Protein AF-A0A969THB4-F1 (afdb_monomer_lite)

Sequence (312 aa):
MTLPPRLQAYVSYFERLTSQPANRWDGFLLDKATDNPHHLLNQLAFPCYALAAMSLHTDVDQAERERCRQAMAALIDRMLQRRVWAYWSMEREKQHAARTDPVEKGNAAYSGHLAMMIGMFEVATGDRRYDDTFTFTWAPYERFTYDHHQLTEQLWQQMRMSPYHGVESQRGTIHLLAMNQVLWAIALHDELHGSEYASVNDGWLRFVKQRLVLRGPRMINRGIFSPIFRTRLRMPMPLGCNLADAWTLALLTPIVPRMDQPLSCHVSLGYQTAPSSPALLPQGEKGVSQTAKQPAEQHTNRLPTRRIRPLC

Structure (mmCIF, N/CA/C/O backbone):
data_AF-A0A969THB4-F1
#
_entry.id   AF-A0A969THB4-F1
#
loop_
_atom_site.group_PDB
_atom_site.id
_atom_site.type_symbol
_atom_site.label_atom_id
_atom_site.label_alt_id
_atom_site.label_comp_id
_atom_site.label_asym_id
_atom_site.label_entity_id
_atom_site.label_seq_id
_atom_site.pdbx_PDB_ins_code
_atom_site.Cartn_x
_atom_site.Cartn_y
_atom_site.Cartn_z
_atom_site.occupancy
_atom_site.B_iso_or_equiv
_atom_site.auth_seq_id
_atom_site.auth_comp_id
_atom_site.auth_asym_id
_atom_site.auth_atom_id
_atom_site.pdbx_PDB_model_num
ATOM 1 N N . MET A 1 1 ? -12.758 2.755 28.648 1.00 71.19 1 MET A N 1
ATOM 2 C CA . MET A 1 1 ? -12.002 3.977 28.296 1.00 71.19 1 MET A CA 1
ATOM 3 C C . MET A 1 1 ? -12.273 4.245 26.826 1.00 71.19 1 MET A C 1
ATOM 5 O O . MET A 1 1 ? -12.633 3.289 26.153 1.00 71.19 1 MET A O 1
ATOM 9 N N . THR A 1 2 ? -12.219 5.503 26.390 1.00 87.50 2 THR A N 1
ATOM 10 C CA . THR A 1 2 ? -12.457 5.926 24.995 1.00 87.50 2 THR A CA 1
ATOM 11 C C . THR A 1 2 ? -11.207 6.616 24.462 1.00 87.50 2 THR A C 1
ATOM 13 O O . THR A 1 2 ? -10.442 7.174 25.257 1.00 87.50 2 THR A O 1
ATOM 16 N N . LEU A 1 3 ? -11.024 6.665 23.142 1.00 89.69 3 LEU A N 1
ATOM 17 C CA . LEU A 1 3 ? -9.885 7.348 22.529 1.00 89.69 3 LEU A CA 1
ATOM 18 C C . LEU A 1 3 ? -9.766 8.807 23.008 1.00 89.69 3 LEU A C 1
ATOM 20 O O . LEU A 1 3 ? -10.777 9.470 23.248 1.00 89.69 3 LEU A O 1
ATOM 24 N N . PRO A 1 4 ? -8.549 9.373 23.071 1.00 92.00 4 PRO A N 1
ATOM 25 C CA . PRO A 1 4 ? -8.364 10.805 23.262 1.00 92.00 4 PRO A CA 1
ATOM 26 C C . PRO A 1 4 ? -9.179 11.630 22.245 1.00 92.00 4 PRO A C 1
ATOM 28 O O . PRO A 1 4 ? -9.210 11.266 21.063 1.00 92.00 4 PRO A O 1
ATOM 31 N N . PRO A 1 5 ? -9.754 12.793 22.626 1.00 92.19 5 PRO A N 1
ATOM 32 C CA . PRO A 1 5 ? -10.623 13.587 21.745 1.00 92.19 5 PRO A CA 1
ATOM 33 C C . PRO A 1 5 ? -10.002 13.926 20.385 1.00 92.19 5 PRO A C 1
ATOM 35 O O . PRO A 1 5 ? -10.678 13.970 19.357 1.00 92.19 5 PRO A O 1
ATOM 38 N N . ARG A 1 6 ? -8.679 14.122 20.358 1.00 91.50 6 ARG A N 1
ATOM 39 C CA . ARG A 1 6 ? -7.934 14.370 19.122 1.00 91.50 6 ARG A CA 1
ATOM 40 C C . ARG A 1 6 ? -7.988 13.180 18.158 1.00 91.50 6 ARG A C 1
ATOM 42 O O . ARG A 1 6 ? -8.129 13.396 16.960 1.00 91.50 6 ARG A O 1
ATOM 49 N N . LEU A 1 7 ? -7.875 11.948 18.653 1.00 92.88 7 LEU A N 1
ATOM 50 C CA . LEU A 1 7 ? -7.945 10.745 17.818 1.00 92.88 7 LEU A CA 1
ATOM 51 C C . LEU A 1 7 ? -9.379 10.492 17.343 1.00 92.88 7 LEU A C 1
ATOM 53 O O . LEU A 1 7 ? -9.581 10.230 16.160 1.00 92.88 7 LEU A O 1
ATOM 57 N N . GLN A 1 8 ? -10.377 10.715 18.202 1.00 91.94 8 GLN A N 1
ATOM 58 C CA . GLN A 1 8 ? -11.790 10.656 17.804 1.00 91.94 8 GLN A CA 1
ATOM 59 C C . GLN A 1 8 ? -12.119 11.619 16.650 1.00 91.94 8 GLN A C 1
ATOM 61 O O . GLN A 1 8 ? -12.887 11.279 15.745 1.00 91.94 8 GLN A O 1
ATOM 66 N N . ALA A 1 9 ? -11.522 12.817 16.643 1.00 94.44 9 ALA A N 1
ATOM 67 C CA . ALA A 1 9 ? -11.695 13.782 15.559 1.00 94.44 9 ALA A CA 1
ATOM 68 C C . ALA A 1 9 ? -11.132 13.272 14.219 1.00 94.44 9 ALA A C 1
ATOM 70 O O . ALA A 1 9 ? -11.759 13.489 13.180 1.00 94.44 9 ALA A O 1
ATOM 71 N N . TYR A 1 10 ? -9.996 12.562 14.235 1.00 94.19 10 TYR A N 1
ATOM 72 C CA . TYR A 1 10 ? -9.437 11.932 13.035 1.00 94.19 10 TYR A CA 1
ATOM 73 C C . TYR A 1 10 ? -10.300 10.771 12.536 1.00 94.19 10 TYR A C 1
ATOM 75 O O . TYR A 1 10 ? -10.605 10.740 11.346 1.00 94.19 10 TYR A O 1
ATOM 83 N N . VAL A 1 11 ? -10.766 9.883 13.426 1.00 94.88 11 VAL A N 1
ATOM 84 C CA . VAL A 1 11 ? -11.712 8.808 13.062 1.00 94.88 11 VAL A CA 1
ATOM 85 C C . VAL A 1 11 ? -12.939 9.409 12.378 1.00 94.88 11 VAL A C 1
ATOM 87 O O . VAL A 1 11 ? -13.265 9.054 11.250 1.00 94.88 11 VAL A O 1
ATOM 90 N N . SER A 1 12 ? -13.540 10.426 12.999 1.00 95.12 12 SER A N 1
ATOM 91 C CA . SER A 1 12 ? -14.716 11.114 12.454 1.00 95.12 12 SER A CA 1
ATOM 92 C C . SER A 1 12 ? -14.440 11.793 11.106 1.00 95.12 12 SER A C 1
ATOM 94 O O . SER A 1 12 ? -15.329 11.895 10.263 1.00 95.12 12 SER A O 1
ATOM 96 N N . TYR A 1 13 ? -13.224 12.298 10.884 1.00 95.12 13 TYR A N 1
ATOM 97 C CA . TYR A 1 13 ? -12.828 12.866 9.597 1.00 95.12 13 TYR A CA 1
ATOM 98 C C . TYR A 1 13 ? -12.732 11.788 8.508 1.00 95.12 13 TYR A C 1
ATOM 100 O O . TYR A 1 13 ? -13.305 11.965 7.432 1.00 95.12 13 TYR A O 1
ATOM 108 N N . PHE A 1 14 ? -12.079 10.659 8.790 1.00 95.44 14 PHE A N 1
ATOM 109 C CA . PHE A 1 14 ? -11.939 9.561 7.829 1.00 95.44 14 PHE A CA 1
ATOM 110 C C . PHE A 1 14 ? -13.268 8.861 7.528 1.00 95.44 14 PHE A C 1
ATOM 112 O O . PHE A 1 14 ? -13.530 8.500 6.381 1.00 95.44 14 PHE A O 1
ATOM 119 N N . GLU A 1 15 ? -14.155 8.743 8.510 1.00 94.38 15 GLU A N 1
ATOM 120 C CA . GLU A 1 15 ? -15.519 8.253 8.297 1.00 94.38 15 GLU A CA 1
ATOM 121 C C . GLU A 1 15 ? -16.320 9.144 7.351 1.00 94.38 15 GLU A C 1
ATOM 123 O O . GLU A 1 15 ? -16.993 8.648 6.450 1.00 94.38 15 GLU A O 1
ATOM 128 N N . ARG A 1 16 ? -16.234 10.472 7.496 1.00 94.25 16 ARG A N 1
ATOM 129 C CA . ARG A 1 16 ? -16.914 11.391 6.568 1.00 94.25 16 ARG A CA 1
ATOM 130 C C . ARG A 1 16 ? -16.409 11.229 5.135 1.00 94.25 16 ARG A C 1
ATOM 132 O O . ARG A 1 16 ? -17.211 11.236 4.208 1.00 94.25 16 ARG A O 1
ATOM 139 N N . LEU A 1 17 ? -15.102 11.036 4.951 1.00 92.62 17 LEU A N 1
ATOM 140 C CA . LEU A 1 17 ? -14.526 10.776 3.627 1.00 92.62 17 LEU A CA 1
ATOM 141 C C . LEU A 1 17 ? -14.988 9.442 3.026 1.00 92.62 17 LEU A C 1
ATOM 143 O O . LEU A 1 17 ? -15.057 9.311 1.805 1.00 92.62 17 LEU A O 1
ATOM 147 N N . THR A 1 18 ? -15.278 8.439 3.851 1.00 93.38 18 THR A N 1
ATOM 148 C CA . THR A 1 18 ? -15.543 7.069 3.384 1.00 93.38 18 THR A CA 1
ATOM 149 C C . THR A 1 18 ? -17.028 6.741 3.249 1.00 93.38 18 THR A C 1
ATOM 151 O O . THR A 1 18 ? -17.382 6.026 2.312 1.00 93.38 18 THR A O 1
ATOM 154 N N . SER A 1 19 ? -17.882 7.328 4.094 1.00 92.75 19 SER A N 1
ATOM 155 C CA . SER A 1 19 ? -19.350 7.164 4.129 1.00 92.75 19 SER A CA 1
ATOM 156 C C . SER A 1 19 ? -20.102 7.753 2.933 1.00 92.75 19 SER A C 1
ATOM 158 O O . SER A 1 19 ? -21.278 7.454 2.728 1.00 92.75 19 SER A O 1
ATOM 160 N N . GLN A 1 20 ? -19.442 8.574 2.116 1.00 93.31 20 GLN A N 1
ATOM 161 C CA . GLN A 1 20 ? -20.017 9.045 0.858 1.00 93.31 20 GLN A CA 1
ATOM 162 C C . GLN A 1 20 ? -20.246 7.875 -0.128 1.00 93.31 20 GLN A C 1
ATOM 164 O O . GLN A 1 20 ? -19.567 6.850 -0.032 1.00 93.31 20 GLN A O 1
ATOM 169 N N . PRO A 1 21 ? -21.140 8.011 -1.128 1.00 93.38 21 PRO A N 1
ATOM 170 C CA . PRO A 1 21 ? -21.317 6.994 -2.16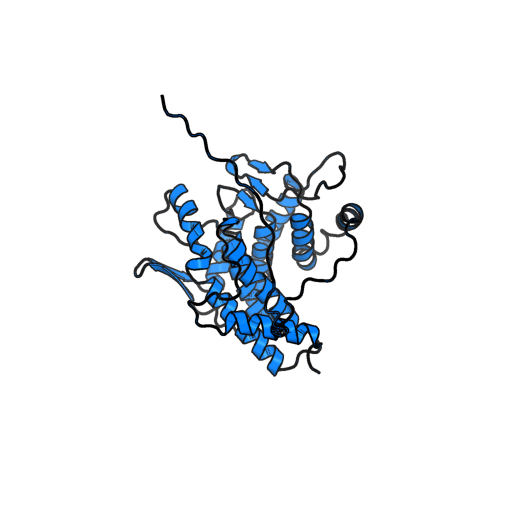5 1.00 93.38 21 PRO A CA 1
ATOM 171 C C . PRO A 1 21 ? -19.992 6.570 -2.819 1.00 93.38 21 PRO A C 1
ATOM 173 O O . PRO A 1 21 ? -19.065 7.374 -2.950 1.00 93.38 21 PRO A O 1
ATOM 176 N N . ALA A 1 22 ? -19.894 5.316 -3.267 1.00 87.94 22 ALA A N 1
ATOM 177 C CA . ALA A 1 22 ? -18.639 4.747 -3.772 1.00 87.94 22 ALA A CA 1
ATOM 178 C C . ALA A 1 22 ? -18.030 5.532 -4.952 1.00 87.94 22 ALA A C 1
ATOM 180 O O . ALA A 1 22 ? -16.812 5.590 -5.090 1.00 87.94 22 ALA A O 1
ATOM 181 N N . ASN A 1 23 ? -18.860 6.171 -5.782 1.00 87.69 23 ASN A N 1
ATOM 182 C CA . ASN A 1 23 ? -18.432 6.985 -6.923 1.00 87.69 23 ASN A CA 1
ATOM 183 C C . ASN A 1 23 ? -18.123 8.456 -6.575 1.00 87.69 23 ASN A C 1
ATOM 185 O O . ASN A 1 23 ? -17.719 9.213 -7.462 1.00 87.69 23 ASN A O 1
ATOM 189 N N . ARG A 1 24 ? -18.314 8.872 -5.318 1.00 92.62 24 ARG A N 1
ATOM 190 C CA . ARG A 1 24 ? -18.008 10.219 -4.823 1.00 92.62 24 ARG A CA 1
ATOM 191 C C . ARG A 1 24 ? -16.634 10.248 -4.171 1.00 92.62 24 ARG A C 1
ATOM 193 O O . ARG A 1 24 ? -16.236 9.294 -3.510 1.00 92.62 24 ARG A O 1
ATOM 200 N N . TRP A 1 25 ? -15.917 11.341 -4.398 1.00 92.69 25 TRP A N 1
ATOM 201 C CA . TRP A 1 25 ? -14.536 11.556 -3.962 1.00 92.69 25 TRP A CA 1
ATOM 202 C C . TRP A 1 25 ? -14.382 12.961 -3.367 1.00 92.69 25 TRP A C 1
ATOM 204 O O . TRP A 1 25 ? -13.333 13.591 -3.494 1.00 92.69 25 TRP A O 1
ATOM 214 N N . ASP A 1 26 ? -15.442 13.469 -2.743 1.00 91.62 26 ASP A N 1
ATOM 215 C CA . ASP A 1 26 ? -15.435 14.784 -2.120 1.00 91.62 26 ASP A CA 1
ATOM 216 C C . ASP A 1 26 ? -14.464 14.768 -0.928 1.00 91.62 26 ASP A C 1
ATOM 218 O O . ASP A 1 26 ? -14.370 13.780 -0.193 1.00 91.62 26 ASP A O 1
ATOM 222 N N . GLY A 1 27 ? -13.676 15.837 -0.789 1.00 89.81 27 GLY A N 1
ATOM 223 C CA . GLY A 1 27 ? -12.610 15.943 0.213 1.00 89.81 27 GLY A CA 1
ATOM 224 C C . GLY A 1 27 ? -11.277 15.284 -0.167 1.00 89.81 27 GLY A C 1
ATOM 225 O O . GLY A 1 27 ? -10.287 15.520 0.522 1.00 89.81 27 GLY A O 1
ATOM 226 N N . PHE A 1 28 ? -11.211 14.526 -1.268 1.00 90.25 28 PHE A N 1
ATOM 227 C CA . PHE A 1 28 ? -9.943 14.042 -1.818 1.00 90.25 28 PHE A CA 1
ATOM 228 C C . PHE A 1 28 ? -9.301 15.105 -2.715 1.00 90.25 28 PHE A C 1
ATOM 230 O O . PHE A 1 28 ? -9.962 15.761 -3.523 1.00 90.25 28 PHE A O 1
ATOM 237 N N . LEU A 1 29 ? -7.982 15.248 -2.619 1.00 88.25 29 LEU A N 1
ATOM 238 C CA . LEU A 1 29 ? -7.184 16.066 -3.521 1.00 88.25 29 LEU A CA 1
ATOM 239 C C . LEU A 1 29 ? -7.052 15.338 -4.860 1.00 88.25 29 LEU A C 1
ATOM 241 O O . LEU A 1 29 ? -6.267 14.400 -5.007 1.00 88.25 29 LEU A O 1
ATOM 245 N N . LEU A 1 30 ? -7.856 15.778 -5.826 1.00 85.06 30 LEU A N 1
ATOM 246 C CA . LEU A 1 30 ? -7.923 15.238 -7.188 1.00 85.06 30 LEU A CA 1
ATOM 247 C C . LEU A 1 30 ? -7.213 16.129 -8.219 1.00 85.06 30 LEU A C 1
ATOM 249 O O . LEU A 1 30 ? -7.416 15.952 -9.421 1.00 85.06 30 LEU A O 1
ATOM 253 N N . ASP A 1 31 ? -6.453 17.125 -7.758 1.00 66.50 31 ASP A N 1
ATOM 254 C CA . ASP A 1 31 ? -5.920 18.176 -8.618 1.00 66.50 31 ASP A CA 1
ATOM 255 C C . ASP A 1 31 ? -4.958 17.620 -9.681 1.00 66.50 31 ASP A C 1
ATOM 257 O O . ASP A 1 31 ? -3.931 17.002 -9.378 1.00 66.50 31 ASP A O 1
ATOM 261 N N . LYS A 1 32 ? -5.296 17.895 -10.946 1.00 59.19 32 LYS A N 1
ATOM 262 C CA . LYS A 1 32 ? -4.514 17.520 -12.128 1.00 59.19 32 LYS A CA 1
ATOM 263 C C . LYS A 1 32 ? -3.161 18.227 -12.172 1.00 59.19 32 LYS A C 1
ATOM 265 O O . LYS A 1 32 ? -2.257 17.726 -12.829 1.00 59.19 32 LYS A O 1
ATOM 270 N N . ALA A 1 33 ? -3.002 19.357 -11.476 1.00 52.78 33 ALA A N 1
ATOM 271 C CA . ALA A 1 33 ? -1.774 20.152 -11.502 1.00 52.78 33 ALA A CA 1
ATOM 272 C C . ALA A 1 33 ? -0.535 19.400 -10.984 1.00 52.78 33 ALA A C 1
ATOM 274 O O . ALA A 1 33 ? 0.588 19.767 -11.322 1.00 52.78 33 ALA A O 1
ATOM 275 N N . THR A 1 34 ? -0.725 18.345 -10.183 1.00 52.50 34 THR A N 1
ATOM 276 C CA . THR A 1 34 ? 0.389 17.560 -9.628 1.00 52.50 34 THR A CA 1
ATOM 277 C C . THR A 1 34 ? 0.716 16.283 -10.403 1.00 52.50 34 THR A C 1
ATOM 279 O O . THR A 1 34 ? 1.762 15.709 -10.119 1.00 52.50 34 THR A O 1
ATOM 282 N N . ASP A 1 35 ? -0.146 15.854 -11.345 1.00 55.75 35 ASP A N 1
ATOM 283 C CA . ASP A 1 35 ? -0.095 14.648 -12.215 1.00 55.75 35 ASP A CA 1
ATOM 284 C C . ASP A 1 35 ? 0.604 13.398 -11.637 1.00 55.75 35 ASP A C 1
ATOM 286 O O . ASP A 1 35 ? 1.125 12.546 -12.357 1.00 55.75 35 ASP A O 1
ATOM 290 N N . ASN A 1 36 ? 0.649 13.279 -10.310 1.00 72.44 36 ASN A N 1
ATOM 291 C CA . ASN A 1 36 ? 1.323 12.189 -9.641 1.00 72.44 36 ASN A CA 1
ATOM 292 C C . ASN A 1 36 ? 0.273 11.123 -9.334 1.00 72.44 36 ASN A C 1
ATOM 294 O O . ASN A 1 36 ? -0.547 11.313 -8.425 1.00 72.44 36 ASN A O 1
ATOM 298 N N . PRO A 1 37 ? 0.299 9.983 -10.044 1.00 71.81 37 PRO A N 1
ATOM 299 C CA . PRO A 1 37 ? -0.694 8.932 -9.867 1.00 71.81 37 PRO A CA 1
ATOM 300 C C . PRO A 1 37 ? -0.727 8.366 -8.442 1.00 71.81 37 PRO A C 1
ATOM 302 O O . PRO A 1 37 ? -1.720 7.766 -8.037 1.00 71.81 37 PRO A O 1
ATOM 305 N N . HIS A 1 38 ? 0.332 8.574 -7.653 1.00 84.12 38 HIS A N 1
ATOM 306 C CA . HIS A 1 38 ? 0.430 8.053 -6.292 1.00 84.12 38 HIS A CA 1
ATOM 307 C C . HIS A 1 38 ? -0.264 8.942 -5.250 1.00 84.12 38 HIS A C 1
ATOM 309 O O . HIS A 1 38 ? -0.406 8.546 -4.097 1.00 84.12 38 HIS A O 1
ATOM 315 N N . HIS A 1 39 ? -0.737 10.137 -5.615 1.00 87.31 39 HIS A N 1
ATOM 316 C CA . HIS A 1 39 ? -1.398 11.028 -4.655 1.00 87.31 39 HIS A CA 1
ATOM 317 C C . HIS A 1 39 ? -2.720 10.460 -4.147 1.00 87.31 39 HIS A C 1
ATOM 319 O O . HIS A 1 39 ? -3.001 10.537 -2.952 1.00 87.31 39 HIS A O 1
ATOM 325 N N . LEU A 1 40 ? -3.538 9.884 -5.030 1.00 91.62 40 LEU A N 1
ATOM 326 C CA . LEU A 1 40 ? -4.838 9.356 -4.625 1.00 91.62 40 LEU A CA 1
ATOM 327 C C . LEU A 1 40 ? -4.694 8.084 -3.785 1.00 91.62 40 LEU A C 1
ATOM 329 O O . LEU A 1 40 ? -5.352 7.962 -2.757 1.00 91.62 40 LEU A O 1
ATOM 333 N N . LEU A 1 41 ? -3.796 7.174 -4.174 1.00 93.44 41 LEU A N 1
ATOM 334 C CA . LEU A 1 41 ? -3.563 5.944 -3.413 1.00 93.44 41 LEU A CA 1
ATOM 335 C C . LEU A 1 41 ? -2.986 6.243 -2.018 1.00 93.44 41 LEU A C 1
ATOM 337 O O . LEU A 1 41 ? -3.423 5.645 -1.040 1.00 93.44 41 LEU A O 1
ATOM 341 N N . ASN A 1 42 ? -2.103 7.242 -1.885 1.00 94.31 42 ASN A N 1
ATOM 342 C CA . ASN A 1 42 ? -1.576 7.663 -0.582 1.00 94.31 42 ASN A CA 1
ATOM 343 C C . ASN A 1 42 ? -2.675 8.244 0.323 1.00 94.31 42 ASN A C 1
ATOM 345 O O . ASN A 1 42 ? -2.691 7.978 1.524 1.00 94.31 42 ASN A O 1
ATOM 349 N N . GLN A 1 43 ? -3.624 8.992 -0.251 1.00 94.62 43 GLN A N 1
ATOM 350 C CA . GLN A 1 43 ? -4.785 9.516 0.476 1.00 94.62 43 GLN A CA 1
ATOM 351 C C . GLN A 1 43 ? -5.746 8.422 0.962 1.00 94.62 43 GLN A C 1
ATOM 353 O O . GLN A 1 43 ? -6.585 8.709 1.808 1.00 94.62 43 GLN A O 1
ATOM 358 N N . LEU A 1 44 ? -5.636 7.189 0.460 1.00 97.00 44 LEU A N 1
ATOM 359 C CA . LEU A 1 44 ? -6.395 6.037 0.952 1.00 97.00 44 LEU A CA 1
ATOM 360 C C . LEU A 1 44 ? -5.576 5.207 1.946 1.00 97.00 44 LEU A C 1
ATOM 362 O O . LEU A 1 44 ? -6.058 4.874 3.029 1.00 97.00 44 LEU A O 1
ATOM 366 N N . ALA A 1 45 ? -4.322 4.919 1.599 1.00 97.69 45 ALA A N 1
ATOM 367 C CA . ALA A 1 45 ? -3.457 4.045 2.375 1.00 97.69 45 ALA A CA 1
ATOM 368 C C . ALA A 1 45 ? -3.092 4.627 3.745 1.00 97.69 45 ALA A C 1
ATOM 370 O O . ALA A 1 45 ? -3.228 3.945 4.757 1.00 97.69 45 ALA A O 1
ATOM 371 N N . PHE A 1 46 ? -2.678 5.896 3.815 1.00 96.56 46 PHE A N 1
ATOM 372 C CA . PHE A 1 46 ? -2.248 6.480 5.087 1.00 96.56 46 PHE A CA 1
ATOM 373 C C . PHE A 1 46 ? -3.374 6.612 6.121 1.00 96.56 46 PHE A C 1
ATOM 375 O O . PHE A 1 46 ? -3.130 6.264 7.280 1.00 96.56 46 PHE A O 1
ATOM 382 N N . PRO A 1 47 ? -4.601 7.042 5.760 1.00 97.62 47 PRO A N 1
ATOM 383 C CA . PRO A 1 47 ? -5.736 6.948 6.673 1.00 97.62 47 PRO A CA 1
ATOM 384 C C . PRO A 1 47 ? -6.010 5.522 7.146 1.00 97.62 47 PRO A C 1
ATOM 386 O O . PRO A 1 47 ? -6.277 5.329 8.327 1.00 97.62 47 PRO A O 1
ATOM 389 N N . CYS A 1 48 ? -5.880 4.520 6.271 1.00 98.50 48 CYS A N 1
ATOM 390 C CA . CYS A 1 48 ? -6.053 3.119 6.654 1.00 98.50 48 CYS A CA 1
ATOM 391 C C . CYS A 1 48 ? -5.016 2.687 7.704 1.00 98.50 48 CYS A C 1
ATOM 393 O O . CYS A 1 48 ? -5.375 2.066 8.700 1.00 98.50 48 CYS A O 1
ATOM 395 N N . TYR A 1 49 ? -3.747 3.074 7.537 1.00 97.56 49 TYR A N 1
ATOM 396 C CA . TYR A 1 49 ? -2.684 2.777 8.507 1.00 97.56 49 TYR A CA 1
ATOM 397 C C . TYR A 1 49 ? -2.914 3.480 9.848 1.00 97.56 49 TYR A C 1
ATOM 399 O O . TYR A 1 49 ? -2.719 2.890 10.909 1.00 97.56 49 TYR A O 1
ATOM 407 N N . ALA A 1 50 ? -3.364 4.737 9.810 1.00 97.00 50 ALA A N 1
ATOM 408 C CA . ALA A 1 50 ? -3.693 5.489 11.014 1.00 97.00 50 ALA A CA 1
ATOM 409 C C . ALA A 1 50 ? -4.878 4.866 11.767 1.00 97.00 50 ALA A C 1
ATOM 411 O O . ALA A 1 50 ? -4.817 4.731 12.987 1.00 97.00 50 ALA A O 1
ATOM 412 N N . LEU A 1 51 ? -5.929 4.457 11.051 1.00 98.19 51 LEU A N 1
ATOM 413 C CA . LEU A 1 51 ? -7.093 3.791 11.633 1.00 98.19 51 LEU A CA 1
ATOM 414 C C . LEU A 1 51 ? -6.727 2.436 12.251 1.00 98.19 51 LEU A C 1
ATOM 416 O O . LEU A 1 51 ? -7.190 2.162 13.352 1.00 98.19 51 LEU A O 1
ATOM 420 N N . ALA A 1 52 ? -5.845 1.654 11.617 1.00 97.69 52 ALA A N 1
ATOM 421 C CA . ALA A 1 52 ? -5.332 0.404 12.188 1.00 97.69 52 ALA A CA 1
ATOM 422 C C . ALA A 1 52 ? -4.618 0.637 13.532 1.00 97.69 52 ALA A C 1
ATOM 424 O O . ALA A 1 52 ? -4.837 -0.077 14.508 1.00 97.69 52 ALA A O 1
ATOM 425 N N . ALA A 1 53 ? -3.782 1.678 13.611 1.00 95.38 53 ALA A N 1
ATOM 426 C CA . ALA A 1 53 ? -3.118 2.042 14.860 1.00 95.38 53 ALA A CA 1
ATOM 427 C C . ALA A 1 53 ? -4.115 2.540 15.924 1.00 95.38 53 ALA A C 1
ATOM 429 O O . ALA A 1 53 ? -3.968 2.224 17.103 1.00 95.38 53 ALA A O 1
ATOM 430 N N . MET A 1 54 ? -5.143 3.299 15.524 1.00 96.00 54 MET A N 1
ATOM 431 C CA . MET A 1 54 ? -6.188 3.784 16.434 1.00 96.00 54 MET A CA 1
ATOM 432 C C . MET A 1 54 ? -7.063 2.647 16.974 1.00 96.00 54 MET A C 1
ATOM 434 O O . MET A 1 54 ? -7.389 2.660 18.158 1.00 96.00 54 MET A O 1
ATOM 438 N N . SER A 1 55 ? -7.410 1.647 16.160 1.00 96.31 55 SER A N 1
ATOM 439 C CA . SER A 1 55 ? -8.210 0.496 16.604 1.00 96.31 55 SER A CA 1
ATOM 440 C C . SER A 1 55 ? -7.460 -0.435 17.559 1.00 96.31 55 SER A C 1
ATOM 442 O O . SER A 1 55 ? -8.098 -1.177 18.303 1.00 96.31 55 SER A O 1
ATOM 444 N N . LEU A 1 56 ? -6.125 -0.375 17.563 1.00 94.44 56 LEU A N 1
ATOM 445 C CA . LEU A 1 56 ? -5.246 -1.101 18.486 1.00 94.44 56 LEU A CA 1
ATOM 446 C C . LEU A 1 56 ? -4.814 -0.261 19.704 1.00 94.44 56 LEU A C 1
ATOM 448 O O . LEU A 1 56 ? -4.064 -0.741 20.554 1.00 94.44 56 LEU A O 1
ATOM 452 N N . HIS A 1 57 ? -5.259 0.993 19.806 1.00 94.38 57 HIS A N 1
ATOM 453 C CA . HIS A 1 57 ? -4.902 1.876 20.915 1.00 94.38 57 HIS A CA 1
ATOM 454 C C . HIS A 1 57 ? -5.467 1.355 22.248 1.00 94.38 57 HIS A C 1
ATOM 456 O O . HIS A 1 57 ? -6.610 0.918 22.311 1.00 94.38 57 HIS A O 1
ATOM 462 N N . THR A 1 58 ? -4.717 1.459 23.349 1.00 92.00 58 THR A N 1
ATOM 463 C CA . THR A 1 58 ? -5.120 0.894 24.658 1.00 92.00 58 THR A CA 1
ATOM 464 C C . THR A 1 58 ? -6.454 1.430 25.175 1.00 92.00 58 THR A C 1
ATOM 466 O O . THR A 1 58 ? -7.224 0.701 25.793 1.00 92.00 58 THR A O 1
ATOM 469 N N . ASP A 1 59 ? -6.732 2.704 24.902 1.00 93.19 59 ASP A N 1
ATOM 470 C CA . ASP A 1 59 ? -7.937 3.388 25.380 1.00 93.19 59 ASP A CA 1
ATOM 471 C C . ASP A 1 59 ? -9.144 3.268 24.442 1.00 93.19 59 ASP A C 1
ATOM 473 O O . ASP A 1 59 ? -10.172 3.865 24.733 1.00 93.19 59 ASP A O 1
ATOM 477 N N . VAL A 1 60 ? -9.045 2.563 23.312 1.00 94.56 60 VAL A N 1
ATOM 478 C CA . VAL A 1 60 ? -10.148 2.492 22.341 1.00 94.56 60 VAL A CA 1
ATOM 479 C C . VAL A 1 60 ? -11.296 1.621 22.858 1.00 94.56 60 VAL A C 1
ATOM 481 O O . VAL A 1 60 ? -11.076 0.512 23.364 1.00 94.56 60 VAL A O 1
ATOM 484 N N . ASP A 1 61 ? -12.534 2.096 22.728 1.00 94.62 61 ASP A N 1
ATOM 485 C CA . ASP A 1 61 ? -13.720 1.300 23.054 1.00 94.62 61 ASP A CA 1
ATOM 486 C C . ASP A 1 61 ? -14.205 0.443 21.866 1.00 94.62 61 ASP A C 1
ATOM 488 O O . ASP A 1 61 ? -13.653 0.469 20.764 1.00 94.62 61 ASP A O 1
ATOM 492 N N . GLN A 1 62 ? -15.236 -0.378 22.090 1.00 94.75 62 GLN A N 1
ATOM 493 C CA . GLN A 1 62 ? -15.747 -1.274 21.051 1.00 94.75 62 GLN A CA 1
ATOM 494 C C . GLN A 1 62 ? -16.452 -0.535 19.904 1.00 94.75 62 GLN A C 1
ATOM 496 O O . GLN A 1 62 ? -16.362 -0.971 18.757 1.00 94.75 62 GLN A O 1
ATOM 501 N N . ALA A 1 63 ? -17.144 0.567 20.195 1.00 95.25 63 ALA A N 1
ATOM 502 C CA . ALA A 1 63 ? -17.830 1.352 19.176 1.00 95.25 63 ALA A CA 1
ATOM 503 C C . ALA A 1 63 ? -16.813 2.076 18.283 1.00 95.25 63 ALA A C 1
ATOM 505 O O . ALA A 1 63 ? -16.957 2.099 17.064 1.00 95.25 63 ALA A O 1
ATOM 506 N N . GLU A 1 64 ? -15.747 2.612 18.870 1.00 95.62 64 GLU A N 1
ATOM 507 C CA . GLU A 1 64 ? -14.627 3.231 18.168 1.00 95.62 64 GLU A CA 1
ATOM 508 C C . GLU A 1 64 ? -13.848 2.217 17.318 1.00 95.62 64 GLU A C 1
ATOM 510 O O . GLU A 1 64 ? -13.474 2.538 16.187 1.00 95.62 64 GLU A O 1
ATOM 515 N N . ARG A 1 65 ? -13.654 0.980 17.800 1.00 96.50 65 ARG A N 1
ATOM 516 C CA . ARG A 1 65 ? -13.079 -0.106 16.985 1.00 96.50 65 ARG A CA 1
ATOM 517 C C . ARG A 1 65 ? -13.932 -0.416 15.765 1.00 96.50 65 ARG A C 1
ATOM 519 O O . ARG A 1 65 ? -13.399 -0.515 14.663 1.00 96.50 65 ARG A O 1
ATOM 526 N N . GLU A 1 66 ? -15.243 -0.529 15.948 1.00 97.00 66 GLU A N 1
ATOM 527 C CA . GLU A 1 66 ? -16.169 -0.825 14.855 1.00 97.00 66 GLU A CA 1
ATOM 528 C C . GLU A 1 66 ? -16.188 0.293 13.804 1.00 97.00 66 GLU A C 1
ATOM 530 O O . GLU A 1 66 ? -16.121 0.034 12.603 1.00 97.00 66 GLU A O 1
ATOM 535 N N . ARG A 1 67 ? -16.175 1.546 14.259 1.00 97.12 67 ARG A N 1
ATOM 536 C CA . ARG A 1 67 ? -16.005 2.739 13.422 1.00 97.12 67 ARG A CA 1
ATOM 537 C C . ARG A 1 67 ? -14.723 2.691 12.587 1.00 97.12 67 ARG A C 1
ATOM 539 O O . ARG A 1 67 ? -14.762 2.877 11.369 1.00 97.12 67 ARG A O 1
ATOM 546 N N . CYS A 1 68 ? -13.588 2.372 13.215 1.00 97.94 68 CYS A N 1
ATOM 547 C CA . CYS A 1 68 ? -12.317 2.207 12.506 1.00 97.94 68 CYS A CA 1
ATOM 548 C C . CYS A 1 68 ? -12.383 1.068 11.482 1.00 97.94 68 CYS A C 1
ATOM 550 O O . CYS A 1 68 ? -11.993 1.271 10.333 1.00 97.94 68 CYS A O 1
ATOM 552 N N . ARG A 1 69 ? -12.932 -0.093 11.863 1.00 98.19 69 ARG A N 1
ATOM 553 C CA . ARG A 1 69 ? -13.101 -1.256 10.980 1.00 98.19 69 ARG A CA 1
ATOM 554 C C . ARG A 1 69 ? -13.904 -0.891 9.729 1.00 98.19 69 ARG A C 1
ATOM 556 O O . ARG A 1 69 ? -13.456 -1.150 8.615 1.00 98.19 69 ARG A O 1
ATOM 563 N N . GLN A 1 70 ? -15.057 -0.243 9.890 1.00 97.88 70 GLN A N 1
ATOM 564 C CA . GLN A 1 70 ? -15.902 0.175 8.766 1.00 97.88 70 GLN A CA 1
ATOM 565 C C . GLN A 1 70 ? -15.188 1.170 7.843 1.00 97.88 70 GLN A C 1
ATOM 567 O O . GLN A 1 70 ? -15.208 1.004 6.621 1.00 97.88 70 GLN A O 1
ATOM 572 N N . ALA A 1 71 ? -14.518 2.175 8.414 1.00 98.00 71 ALA A N 1
ATOM 573 C CA . ALA A 1 71 ? -13.777 3.162 7.637 1.00 98.00 71 ALA A CA 1
ATOM 574 C C . ALA A 1 71 ? -12.594 2.531 6.877 1.00 98.00 71 ALA A C 1
ATOM 576 O O . ALA A 1 71 ? -12.389 2.843 5.705 1.00 98.00 71 ALA A O 1
ATOM 577 N N . MET A 1 72 ? -11.845 1.613 7.498 1.00 98.56 72 MET A N 1
ATOM 578 C CA . MET A 1 72 ? -10.755 0.881 6.841 1.00 98.56 72 MET A CA 1
ATOM 579 C C . MET A 1 72 ? -11.261 0.029 5.677 1.00 98.56 72 MET A C 1
ATOM 581 O O . MET A 1 72 ? -10.704 0.115 4.583 1.00 98.56 72 MET A O 1
ATOM 585 N N . ALA A 1 73 ? -12.342 -0.734 5.877 1.00 98.38 73 ALA A N 1
ATOM 586 C CA . ALA A 1 73 ? -12.940 -1.529 4.809 1.00 98.38 73 ALA A CA 1
ATOM 587 C C . ALA A 1 73 ? -13.346 -0.642 3.620 1.00 98.38 73 ALA A C 1
ATOM 589 O O . ALA A 1 73 ? -12.958 -0.909 2.488 1.00 98.38 73 ALA A O 1
ATOM 590 N N . ALA A 1 74 ? -14.004 0.489 3.884 1.00 97.88 74 ALA A N 1
ATOM 591 C CA . ALA A 1 74 ? -14.391 1.430 2.839 1.00 97.88 74 ALA A CA 1
ATOM 592 C C . ALA A 1 74 ? -13.192 2.072 2.106 1.00 97.88 74 ALA A C 1
ATOM 594 O O . ALA A 1 74 ? -13.293 2.389 0.918 1.00 97.88 74 ALA A O 1
ATOM 595 N N . LEU A 1 75 ? -12.052 2.282 2.776 1.00 98.25 75 LEU A N 1
ATOM 596 C CA . LEU A 1 75 ? -10.817 2.748 2.129 1.00 98.25 75 LEU A CA 1
ATOM 597 C C . LEU A 1 75 ? -10.216 1.677 1.214 1.00 98.25 75 LEU A C 1
ATOM 599 O O . LEU A 1 75 ? -9.784 2.012 0.111 1.00 98.25 75 LEU A O 1
ATOM 603 N N . ILE A 1 76 ? -10.213 0.411 1.644 1.00 98.50 76 ILE A N 1
ATOM 604 C CA . ILE A 1 76 ? -9.754 -0.724 0.830 1.00 98.50 76 ILE A CA 1
ATOM 605 C C . ILE A 1 76 ? -10.663 -0.890 -0.392 1.00 98.50 76 ILE A C 1
ATOM 607 O O . ILE A 1 76 ? -10.171 -0.886 -1.518 1.00 98.50 76 ILE A O 1
ATOM 611 N N . ASP A 1 77 ? -11.984 -0.886 -0.212 1.00 97.88 77 ASP A N 1
ATOM 612 C CA . ASP A 1 77 ? -12.946 -0.964 -1.319 1.00 97.88 77 ASP A CA 1
ATOM 613 C C . ASP A 1 77 ? -12.761 0.177 -2.333 1.00 97.88 77 ASP A C 1
ATOM 615 O O . ASP A 1 77 ? -12.869 -0.014 -3.548 1.00 97.88 77 ASP A O 1
ATOM 619 N N . ARG A 1 78 ? -12.426 1.385 -1.861 1.00 97.25 78 ARG A N 1
ATOM 620 C CA . ARG A 1 78 ? -12.065 2.520 -2.729 1.00 97.25 78 ARG A CA 1
ATOM 621 C C . ARG A 1 78 ? -10.738 2.308 -3.446 1.00 97.25 78 ARG A C 1
ATOM 623 O O . ARG A 1 78 ? -10.637 2.670 -4.616 1.00 97.25 78 ARG A O 1
ATOM 630 N N . MET A 1 79 ? -9.746 1.717 -2.782 1.00 97.69 79 MET A N 1
ATOM 631 C CA . MET A 1 79 ? -8.442 1.383 -3.364 1.00 97.69 79 MET A CA 1
ATOM 632 C C . MET A 1 79 ? -8.583 0.409 -4.544 1.00 97.69 79 MET A C 1
ATOM 634 O O . MET A 1 79 ? -7.843 0.531 -5.521 1.00 97.69 79 MET A O 1
ATOM 638 N N . LEU A 1 80 ? -9.568 -0.499 -4.509 1.00 97.56 80 LEU A N 1
ATOM 639 C CA . LEU A 1 80 ? -9.884 -1.434 -5.601 1.00 97.56 80 LEU A CA 1
ATOM 640 C C . LEU A 1 80 ? -10.500 -0.754 -6.838 1.00 97.56 80 LEU A C 1
ATOM 642 O O . LEU A 1 80 ? -10.482 -1.307 -7.945 1.00 97.56 80 LEU A O 1
ATOM 646 N N . GLN A 1 81 ? -11.045 0.458 -6.694 1.00 95.75 81 GLN A N 1
ATOM 647 C CA . GLN A 1 81 ? -11.715 1.140 -7.797 1.00 95.75 81 GLN A CA 1
ATOM 648 C C . GLN A 1 81 ? -10.734 1.545 -8.896 1.00 95.75 81 GLN A C 1
ATOM 650 O O . GLN A 1 81 ? -9.681 2.131 -8.642 1.00 95.75 81 GLN A O 1
ATOM 655 N N . ARG A 1 82 ? -11.161 1.356 -10.153 1.00 94.31 82 ARG A N 1
ATOM 656 C CA . ARG A 1 82 ? -10.386 1.683 -11.361 1.00 94.31 82 ARG A CA 1
ATOM 657 C C . ARG A 1 82 ? -9.755 3.068 -11.339 1.00 94.31 82 ARG A C 1
ATOM 659 O O . ARG A 1 82 ? -8.641 3.234 -11.814 1.00 94.31 82 ARG A O 1
ATOM 666 N N . ARG A 1 83 ? -10.433 4.063 -10.760 1.00 92.88 83 ARG A N 1
ATOM 667 C CA . ARG A 1 83 ? -9.918 5.435 -10.638 1.00 92.88 83 ARG A CA 1
ATOM 668 C C . ARG A 1 83 ? -8.528 5.496 -9.993 1.00 92.88 83 ARG A C 1
ATOM 670 O O . ARG A 1 83 ? -7.739 6.353 -10.373 1.00 92.88 83 ARG A O 1
ATOM 677 N N . VAL A 1 84 ? -8.247 4.617 -9.035 1.00 94.06 84 VAL A N 1
ATOM 678 C CA . VAL A 1 84 ? -7.011 4.642 -8.245 1.00 94.06 84 VAL A CA 1
ATOM 679 C C . VAL A 1 84 ? -5.838 4.054 -9.020 1.00 94.06 84 VAL A C 1
ATOM 681 O O . VAL A 1 84 ? -4.745 4.602 -8.967 1.00 94.06 84 VAL A O 1
ATOM 684 N N . TRP A 1 85 ? -6.058 2.979 -9.775 1.00 94.25 85 TRP A N 1
ATOM 685 C CA . TRP A 1 85 ? -4.985 2.230 -10.437 1.00 94.25 85 TRP A CA 1
ATOM 686 C C . TRP A 1 85 ? -4.941 2.400 -11.957 1.00 94.25 85 TRP A C 1
ATOM 688 O O . TRP A 1 85 ? -4.004 1.929 -12.598 1.00 94.25 85 TRP A O 1
ATOM 698 N N . ALA A 1 86 ? -5.904 3.105 -12.563 1.00 92.88 86 ALA A N 1
ATOM 699 C CA . ALA A 1 86 ? -6.000 3.215 -14.018 1.00 92.88 86 ALA A CA 1
ATOM 700 C C . ALA A 1 86 ? -4.784 3.848 -14.694 1.00 92.88 86 ALA A C 1
ATOM 702 O O . ALA A 1 86 ? -4.532 3.576 -15.867 1.00 92.88 86 ALA A O 1
ATOM 703 N N . TYR A 1 87 ? -4.011 4.654 -13.967 1.00 90.81 87 TYR A N 1
ATOM 704 C CA . TYR A 1 87 ? -2.754 5.210 -14.462 1.00 90.81 87 TYR A CA 1
ATOM 705 C C . TYR A 1 87 ? -1.772 4.119 -14.927 1.00 90.81 87 TYR A C 1
ATOM 707 O O . TYR A 1 87 ? -0.913 4.379 -15.768 1.00 90.81 87 TYR A O 1
ATOM 715 N N . TRP A 1 88 ? -1.891 2.898 -14.392 1.00 92.50 88 TRP A N 1
ATOM 716 C CA . TRP A 1 88 ? -1.011 1.781 -14.717 1.00 92.50 88 TRP A CA 1
ATOM 717 C C . TRP A 1 88 ? -1.176 1.293 -16.161 1.00 92.50 88 TRP A C 1
ATOM 719 O O . TRP A 1 88 ? -0.227 0.760 -16.733 1.00 92.50 88 TRP A O 1
ATOM 729 N N . SER A 1 89 ? -2.326 1.561 -16.793 1.00 90.31 89 SER A N 1
ATOM 730 C CA . SER A 1 89 ? -2.561 1.286 -18.222 1.00 90.31 89 SER A CA 1
ATOM 731 C C . SER A 1 89 ? -1.464 1.828 -19.124 1.00 90.31 89 SER A C 1
ATOM 733 O O . SER A 1 89 ? -0.940 1.094 -19.954 1.00 90.31 89 SER A O 1
ATOM 735 N N . MET A 1 90 ? -1.040 3.072 -18.898 1.00 86.56 90 MET A N 1
ATOM 736 C CA . MET A 1 90 ? 0.004 3.714 -19.695 1.00 86.56 90 MET A CA 1
ATOM 737 C C . MET A 1 90 ? 1.354 3.002 -19.572 1.00 86.56 90 MET A C 1
ATOM 739 O O . MET A 1 90 ? 2.176 3.059 -20.483 1.00 86.56 90 MET A O 1
ATOM 743 N N . GLU A 1 91 ? 1.627 2.371 -18.430 1.00 87.50 91 GLU A N 1
ATOM 744 C CA . GLU A 1 91 ? 2.854 1.603 -18.236 1.00 87.50 91 GLU A CA 1
ATOM 745 C C . GLU A 1 91 ? 2.747 0.222 -18.889 1.00 87.50 91 GLU A C 1
ATOM 747 O O . GLU A 1 91 ? 3.681 -0.212 -19.560 1.00 87.50 91 GLU A O 1
ATOM 752 N N . ARG A 1 92 ? 1.593 -0.439 -18.764 1.00 88.62 92 ARG A N 1
ATOM 753 C CA . ARG A 1 92 ? 1.312 -1.730 -19.407 1.00 88.62 92 ARG A CA 1
ATOM 754 C C . ARG A 1 92 ? 1.338 -1.630 -20.932 1.00 88.62 92 ARG A C 1
ATOM 756 O O . ARG A 1 92 ? 1.923 -2.491 -21.586 1.00 88.62 92 ARG A O 1
ATOM 763 N N . GLU A 1 93 ? 0.816 -0.542 -21.491 1.00 86.31 93 GLU A N 1
ATOM 764 C CA . GLU A 1 93 ? 0.885 -0.244 -22.924 1.00 86.31 93 GLU A CA 1
ATOM 765 C C . GLU A 1 93 ? 2.337 -0.106 -23.407 1.00 86.31 93 GLU A C 1
ATOM 767 O O . GLU A 1 93 ? 2.727 -0.732 -24.392 1.00 86.31 93 GLU A O 1
ATOM 772 N N . LYS A 1 94 ? 3.188 0.620 -22.666 1.00 85.94 94 LYS A N 1
ATOM 773 C CA . LYS A 1 94 ? 4.632 0.726 -22.966 1.00 85.94 94 LYS A CA 1
ATOM 774 C C . LYS A 1 94 ? 5.374 -0.605 -22.864 1.00 85.94 94 LYS A C 1
ATOM 776 O O . LYS A 1 94 ? 6.455 -0.745 -23.429 1.00 85.94 94 LYS A O 1
ATOM 781 N N . GLN A 1 95 ? 4.831 -1.554 -22.110 1.00 83.38 95 GLN A N 1
ATOM 782 C CA . GLN A 1 95 ? 5.345 -2.916 -21.993 1.00 83.38 95 GLN A CA 1
ATOM 783 C C . GLN A 1 95 ? 4.759 -3.857 -23.057 1.00 83.38 95 GLN A C 1
ATOM 785 O O . GLN A 1 95 ? 5.077 -5.044 -23.038 1.00 83.38 95 GLN A O 1
ATOM 790 N N . HIS A 1 96 ? 3.922 -3.348 -23.971 1.00 84.50 96 HIS A N 1
ATOM 791 C CA . HIS A 1 96 ? 3.181 -4.126 -24.966 1.00 84.50 96 HIS A CA 1
ATOM 792 C C . HIS A 1 96 ? 2.354 -5.262 -24.343 1.00 84.50 96 HIS A C 1
ATOM 794 O O . HIS A 1 96 ? 2.193 -6.332 -24.930 1.00 84.50 96 HIS A O 1
ATOM 800 N N . ALA A 1 97 ? 1.848 -5.047 -23.127 1.00 85.50 97 ALA A N 1
ATOM 801 C CA . ALA A 1 97 ? 1.049 -6.037 -22.429 1.00 85.50 97 ALA A CA 1
ATOM 802 C C . ALA A 1 97 ? -0.379 -6.087 -22.990 1.00 85.50 97 ALA A C 1
ATOM 804 O O . ALA A 1 97 ? -1.003 -5.055 -23.222 1.00 85.50 97 ALA A O 1
ATOM 805 N N . ALA A 1 98 ? -0.923 -7.297 -23.136 1.00 83.75 98 ALA A N 1
ATOM 806 C CA . ALA A 1 98 ? -2.274 -7.508 -23.660 1.00 83.75 98 ALA A CA 1
ATOM 807 C C . ALA A 1 98 ? -3.396 -7.101 -22.685 1.00 83.75 98 ALA A C 1
ATOM 809 O O . ALA A 1 98 ? -4.542 -6.963 -23.099 1.00 83.75 98 ALA A O 1
ATOM 810 N N . ARG A 1 99 ? -3.085 -6.963 -21.388 1.00 87.44 99 ARG A N 1
ATOM 811 C CA . ARG A 1 99 ? -4.058 -6.694 -20.316 1.00 87.44 99 ARG A CA 1
ATOM 812 C C . ARG A 1 99 ? -3.519 -5.665 -19.329 1.00 87.44 99 ARG A C 1
ATOM 814 O O . ARG A 1 99 ? -2.311 -5.646 -19.050 1.00 87.44 99 ARG A O 1
ATOM 821 N N . THR A 1 100 ? -4.423 -4.868 -18.761 1.00 89.69 100 THR A N 1
ATOM 822 C CA . THR A 1 100 ? -4.112 -3.846 -17.746 1.00 89.69 100 THR A CA 1
ATOM 823 C C . THR A 1 100 ? -4.341 -4.371 -16.331 1.00 89.69 100 THR A C 1
ATOM 825 O O . THR A 1 100 ? -5.081 -3.790 -15.541 1.00 89.69 100 THR A O 1
ATOM 828 N N . ASP A 1 101 ? -3.716 -5.497 -16.006 1.00 94.62 101 ASP A N 1
ATOM 829 C CA . ASP A 1 101 ? -3.775 -6.026 -14.648 1.00 94.62 101 ASP A CA 1
ATOM 830 C C . ASP A 1 101 ? -2.920 -5.148 -13.705 1.00 94.62 101 ASP A C 1
ATOM 832 O O . ASP A 1 101 ? -1.727 -4.943 -13.981 1.00 94.62 101 ASP A O 1
ATOM 836 N N . PRO A 1 102 ? -3.498 -4.573 -12.629 1.00 95.38 102 PRO A N 1
ATOM 837 C CA . PRO A 1 102 ? -2.763 -3.711 -11.711 1.00 95.38 102 PRO A CA 1
ATOM 838 C C . PRO A 1 102 ? -1.837 -4.465 -10.743 1.00 95.38 102 PRO A C 1
ATOM 840 O O . PRO A 1 102 ? -1.068 -3.792 -10.051 1.00 95.38 102 PRO A O 1
ATOM 843 N N . VAL A 1 103 ? -1.900 -5.801 -10.680 1.00 96.69 103 VAL A N 1
ATOM 844 C CA . VAL A 1 103 ? -1.191 -6.652 -9.707 1.00 96.69 103 VAL A CA 1
ATOM 845 C C . VAL A 1 103 ? -0.193 -7.600 -10.376 1.00 96.69 103 VAL A C 1
ATOM 847 O O . VAL A 1 103 ? 0.935 -7.707 -9.896 1.00 96.69 103 VAL A O 1
ATOM 850 N N . GLU A 1 104 ? -0.572 -8.243 -11.487 1.00 93.88 104 GLU A N 1
ATOM 851 C CA . GLU A 1 104 ? 0.192 -9.325 -12.149 1.00 93.88 104 GLU A CA 1
ATOM 852 C C . GLU A 1 104 ? 1.696 -9.037 -12.304 1.00 93.88 104 GLU A C 1
ATOM 854 O O . GLU A 1 104 ? 2.537 -9.910 -12.097 1.00 93.88 104 GLU A O 1
ATOM 859 N N . LYS A 1 105 ? 2.061 -7.811 -12.698 1.00 92.75 105 LYS A N 1
ATOM 860 C CA . LYS A 1 105 ? 3.466 -7.430 -12.876 1.00 92.75 105 LYS A CA 1
ATOM 861 C C . LYS A 1 105 ? 3.696 -5.950 -12.624 1.00 92.75 105 LYS A C 1
ATOM 863 O O . LYS A 1 105 ? 3.058 -5.098 -13.246 1.00 92.75 105 LYS A O 1
ATOM 868 N N . GLY A 1 106 ? 4.703 -5.670 -11.808 1.00 93.62 106 GLY A N 1
ATOM 869 C CA . GLY A 1 106 ? 5.146 -4.345 -11.418 1.00 93.62 106 GLY A CA 1
ATOM 870 C C . GLY A 1 106 ? 4.177 -3.669 -10.451 1.00 93.62 106 GLY A C 1
ATOM 871 O O . GLY A 1 106 ? 3.614 -4.295 -9.558 1.00 93.62 106 GLY A O 1
ATOM 872 N N . ASN A 1 107 ? 4.001 -2.361 -10.637 1.00 95.50 107 ASN A N 1
ATOM 873 C CA . ASN A 1 107 ? 3.087 -1.512 -9.876 1.00 95.50 107 ASN A CA 1
ATOM 874 C C . ASN A 1 107 ? 3.256 -1.579 -8.349 1.00 95.50 107 ASN A C 1
ATOM 876 O O . ASN A 1 107 ? 2.286 -1.359 -7.626 1.00 95.50 107 ASN A O 1
ATOM 880 N N . ALA A 1 108 ? 4.478 -1.830 -7.864 1.00 96.12 108 ALA A N 1
ATOM 881 C CA . ALA A 1 108 ? 4.752 -2.076 -6.445 1.00 96.12 108 ALA A CA 1
ATOM 882 C C . ALA A 1 108 ? 4.161 -1.016 -5.501 1.00 96.12 108 ALA A C 1
ATOM 884 O O . ALA A 1 108 ? 3.711 -1.346 -4.410 1.00 96.12 108 ALA A O 1
ATOM 885 N N . ALA A 1 109 ? 4.129 0.253 -5.928 1.00 94.06 109 ALA A N 1
ATOM 886 C CA . ALA A 1 109 ? 3.502 1.324 -5.158 1.00 94.06 109 ALA A CA 1
ATOM 887 C C . ALA A 1 109 ? 2.017 1.032 -4.880 1.00 94.06 109 ALA A C 1
ATOM 889 O O . ALA A 1 109 ? 1.570 1.152 -3.751 1.00 94.06 109 ALA A O 1
ATOM 890 N N . TYR A 1 110 ? 1.246 0.608 -5.879 1.00 97.25 110 TYR A N 1
ATOM 891 C CA . TYR A 1 110 ? -0.171 0.309 -5.693 1.00 97.25 110 TYR A CA 1
ATOM 892 C C . TYR A 1 110 ? -0.396 -1.027 -4.981 1.00 97.25 110 TYR A C 1
ATOM 894 O O . TYR A 1 110 ? -1.064 -1.062 -3.948 1.00 97.25 110 TYR A O 1
ATOM 902 N N . SER A 1 111 ? 0.164 -2.113 -5.523 1.00 97.69 111 SER A N 1
ATOM 903 C CA . SER A 1 111 ? -0.082 -3.472 -5.027 1.00 97.69 111 SER A CA 1
ATOM 904 C C . SER A 1 111 ? 0.488 -3.677 -3.623 1.00 97.69 111 SER A C 1
ATOM 906 O O . SER A 1 111 ? -0.176 -4.284 -2.788 1.00 97.69 111 SER A O 1
ATOM 908 N N . GLY A 1 112 ? 1.650 -3.089 -3.319 1.00 97.69 112 GLY A N 1
ATOM 909 C CA . GLY A 1 112 ? 2.219 -3.080 -1.972 1.00 97.69 112 GLY A CA 1
ATOM 910 C C . GLY A 1 112 ? 1.345 -2.324 -0.970 1.00 97.69 112 GLY A C 1
ATOM 911 O O . GLY A 1 112 ? 1.075 -2.844 0.110 1.00 97.69 112 GLY A O 1
ATOM 912 N N . HIS A 1 113 ? 0.849 -1.130 -1.325 1.00 97.94 113 HIS A N 1
ATOM 913 C CA . HIS A 1 113 ? -0.068 -0.388 -0.454 1.00 97.94 113 HIS A CA 1
ATOM 914 C C . HIS A 1 113 ? -1.356 -1.174 -0.186 1.00 97.94 113 HIS A C 1
ATOM 916 O O . HIS A 1 113 ? -1.741 -1.292 0.974 1.00 97.94 113 HIS A O 1
ATOM 922 N N . LEU A 1 114 ? -1.992 -1.730 -1.224 1.00 98.75 114 LEU A N 1
ATOM 923 C CA . LEU A 1 114 ? -3.227 -2.505 -1.084 1.00 98.75 114 LEU A CA 1
ATOM 924 C C . LEU A 1 114 ? -3.030 -3.744 -0.200 1.00 98.75 114 LEU A C 1
ATOM 926 O O . LEU A 1 114 ? -3.798 -3.941 0.737 1.00 98.75 114 LEU A O 1
ATOM 930 N N . ALA A 1 115 ? -1.990 -4.540 -0.460 1.00 98.62 115 ALA A N 1
ATOM 931 C CA . ALA A 1 115 ? -1.716 -5.751 0.309 1.00 98.62 115 ALA A CA 1
ATOM 932 C C . ALA A 1 115 ? -1.421 -5.425 1.783 1.00 98.62 115 ALA A C 1
ATOM 934 O O . ALA A 1 115 ? -1.967 -6.050 2.686 1.00 98.62 115 ALA A O 1
ATOM 935 N N . MET A 1 116 ? -0.646 -4.367 2.044 1.00 98.38 116 MET A N 1
ATOM 936 C CA . MET A 1 116 ? -0.397 -3.896 3.408 1.00 98.38 116 MET A CA 1
ATOM 937 C C . MET A 1 116 ? -1.671 -3.373 4.087 1.00 98.38 116 MET A C 1
ATOM 939 O O . MET A 1 116 ? -1.852 -3.598 5.279 1.00 98.38 116 MET A O 1
ATOM 943 N N . MET A 1 117 ? -2.555 -2.673 3.363 1.00 98.81 117 MET A N 1
ATOM 944 C CA . MET A 1 117 ? -3.842 -2.218 3.910 1.00 98.81 117 MET A CA 1
ATOM 945 C C . MET A 1 117 ? -4.714 -3.403 4.337 1.00 98.81 117 MET A C 1
ATOM 947 O O . MET A 1 117 ? -5.273 -3.359 5.430 1.00 98.81 117 MET A O 1
ATOM 951 N N . ILE A 1 118 ? -4.798 -4.450 3.508 1.00 98.88 118 ILE A N 1
ATOM 952 C CA . ILE A 1 118 ? -5.554 -5.672 3.813 1.00 98.88 118 ILE A CA 1
ATOM 953 C C . ILE A 1 118 ? -4.954 -6.391 5.028 1.00 98.88 118 ILE A C 1
ATOM 955 O O . ILE A 1 118 ? -5.668 -6.623 6.000 1.00 98.88 118 ILE A O 1
ATOM 959 N N . GLY A 1 119 ? -3.639 -6.635 5.042 1.00 98.44 119 GLY A N 1
ATOM 960 C CA . GLY A 1 119 ? -2.981 -7.269 6.189 1.00 98.44 119 GLY A CA 1
ATOM 961 C C . GLY A 1 119 ? -3.155 -6.475 7.490 1.00 98.44 119 GLY A C 1
ATOM 962 O O . GLY A 1 119 ? -3.444 -7.040 8.540 1.00 98.44 119 GLY A O 1
ATOM 963 N N . MET A 1 120 ? -3.060 -5.141 7.440 1.00 98.38 120 MET A N 1
ATOM 964 C CA . MET A 1 120 ? -3.322 -4.303 8.616 1.00 98.38 120 MET A CA 1
ATOM 965 C C . MET A 1 120 ? -4.784 -4.349 9.060 1.00 98.38 120 MET A C 1
ATOM 967 O O . MET A 1 120 ? -5.045 -4.306 10.259 1.00 98.38 120 MET A O 1
ATOM 971 N N . PHE A 1 121 ? -5.731 -4.421 8.125 1.00 98.75 121 PHE A N 1
ATOM 972 C CA . PHE A 1 121 ? -7.153 -4.557 8.430 1.00 98.75 121 PHE A CA 1
ATOM 973 C C . PHE A 1 121 ? -7.453 -5.868 9.152 1.00 98.75 121 PHE A C 1
ATOM 975 O O . PHE A 1 121 ? -8.102 -5.844 10.197 1.00 98.75 121 PHE A O 1
ATOM 982 N N . GLU A 1 122 ? -6.927 -6.983 8.655 1.00 98.44 122 GLU A N 1
ATOM 983 C CA . GLU A 1 122 ? -7.091 -8.293 9.283 1.00 98.44 122 GLU A CA 1
ATOM 984 C C . GLU A 1 122 ? -6.476 -8.330 10.683 1.00 98.44 122 GLU A C 1
ATOM 986 O O . GLU A 1 122 ? -7.169 -8.684 11.636 1.00 98.44 122 GLU A O 1
ATOM 991 N N . VAL A 1 123 ? -5.228 -7.871 10.848 1.00 96.75 123 VAL A N 1
ATOM 992 C CA . VAL A 1 123 ? -4.576 -7.808 12.171 1.00 96.75 123 VAL A CA 1
ATOM 993 C C . VAL A 1 123 ? -5.371 -6.939 13.145 1.00 96.75 123 VAL A C 1
ATOM 995 O O . VAL A 1 123 ? -5.567 -7.306 14.302 1.00 96.75 123 VAL A O 1
ATOM 998 N N . ALA A 1 124 ? -5.828 -5.771 12.696 1.00 97.44 124 ALA A N 1
ATOM 999 C CA . ALA A 1 124 ? -6.466 -4.793 13.566 1.00 97.44 124 ALA A CA 1
ATOM 1000 C C . ALA A 1 124 ? -7.892 -5.175 13.990 1.00 97.44 124 ALA A C 1
ATOM 1002 O O . ALA A 1 124 ? -8.388 -4.657 14.993 1.00 97.44 124 ALA A O 1
ATOM 1003 N N . THR A 1 125 ? -8.575 -6.020 13.214 1.00 97.62 125 THR A N 1
ATOM 1004 C CA . THR A 1 125 ? -10.028 -6.216 13.344 1.00 97.62 125 THR A CA 1
ATOM 1005 C C . THR A 1 125 ? -10.448 -7.679 13.458 1.00 97.62 125 THR A C 1
ATOM 1007 O O . THR A 1 125 ? -11.559 -7.949 13.911 1.00 97.62 125 THR A O 1
ATOM 1010 N N . GLY A 1 126 ? -9.589 -8.618 13.052 1.00 97.50 126 GLY A N 1
ATOM 1011 C CA . GLY A 1 126 ? -9.913 -10.038 12.907 1.00 97.50 126 GLY A CA 1
ATOM 1012 C C . GLY A 1 126 ? -10.866 -10.354 11.746 1.00 97.50 126 GLY A C 1
ATOM 1013 O O . GLY A 1 126 ? -11.250 -11.508 11.575 1.00 97.50 126 GLY A O 1
ATOM 1014 N N . ASP A 1 127 ? -11.276 -9.355 10.959 1.00 98.12 127 ASP A N 1
ATOM 1015 C CA . ASP A 1 127 ? -12.181 -9.515 9.822 1.00 98.12 127 ASP A CA 1
ATOM 1016 C C . ASP A 1 127 ? -11.393 -9.938 8.577 1.00 98.12 127 ASP A C 1
ATOM 1018 O O . ASP A 1 127 ? -10.562 -9.187 8.071 1.00 98.12 127 ASP A O 1
ATOM 1022 N N . ARG A 1 128 ? -11.679 -11.148 8.087 1.00 97.94 128 ARG A N 1
ATOM 1023 C CA . ARG A 1 128 ? -10.952 -11.822 6.999 1.00 97.94 128 ARG A CA 1
ATOM 1024 C C . ARG A 1 128 ? -11.673 -11.757 5.652 1.00 97.94 128 ARG A C 1
ATOM 1026 O O . ARG A 1 128 ? -11.428 -12.571 4.775 1.00 97.94 128 ARG A O 1
ATOM 1033 N N . ARG A 1 129 ? -12.570 -10.787 5.452 1.00 98.19 129 ARG A N 1
ATOM 1034 C CA . ARG A 1 129 ? -13.363 -10.653 4.209 1.00 98.19 129 ARG A CA 1
ATOM 1035 C C . ARG A 1 129 ? -12.555 -10.553 2.911 1.00 98.19 129 ARG A C 1
ATOM 1037 O O . ARG A 1 129 ? -13.139 -10.685 1.846 1.00 98.19 129 ARG A O 1
ATOM 1044 N N . TYR A 1 130 ? -11.271 -10.208 2.981 1.00 98.56 130 TYR A N 1
ATOM 1045 C CA . TYR A 1 130 ? -10.409 -10.091 1.802 1.00 98.56 130 TYR A CA 1
ATOM 1046 C C . TYR A 1 130 ? -9.582 -11.359 1.551 1.00 98.56 130 TYR A C 1
ATOM 1048 O O . TYR A 1 130 ? -8.920 -11.433 0.518 1.00 98.56 130 TYR A O 1
ATOM 1056 N N . ASP A 1 131 ? -9.664 -12.360 2.436 1.00 98.50 131 ASP A N 1
ATOM 1057 C CA . ASP A 1 131 ? -9.325 -13.748 2.098 1.00 98.50 131 ASP A CA 1
ATOM 1058 C C . ASP A 1 131 ? -10.359 -14.329 1.118 1.00 98.50 131 ASP A C 1
ATOM 1060 O O . ASP A 1 131 ? -10.047 -15.233 0.345 1.00 98.50 131 ASP A O 1
ATOM 1064 N N . ASP A 1 132 ? -11.580 -13.781 1.108 1.00 97.69 132 ASP A N 1
ATOM 1065 C CA . ASP A 1 132 ? -12.521 -13.986 0.013 1.00 97.69 132 ASP A CA 1
ATOM 1066 C C . ASP A 1 132 ? -12.144 -13.126 -1.201 1.00 97.69 132 ASP A C 1
ATOM 1068 O O . ASP A 1 132 ? -11.432 -12.120 -1.136 1.00 97.69 132 ASP A O 1
ATOM 1072 N N . THR A 1 133 ? -12.668 -13.516 -2.358 1.00 97.81 133 THR A N 1
ATOM 1073 C CA . THR A 1 133 ? -12.251 -12.935 -3.629 1.00 97.81 133 THR A CA 1
ATOM 1074 C C . THR A 1 133 ? -12.812 -11.531 -3.862 1.00 97.81 133 THR A C 1
ATOM 1076 O O . THR A 1 133 ? -14.019 -11.292 -3.804 1.00 97.81 133 THR A O 1
ATOM 1079 N N . PHE A 1 134 ? -11.941 -10.607 -4.262 1.00 98.06 134 PHE A N 1
ATOM 1080 C CA . PHE A 1 134 ? -12.271 -9.270 -4.746 1.00 98.06 134 PHE A CA 1
ATOM 1081 C C . PHE A 1 134 ? -11.873 -9.100 -6.219 1.00 98.06 134 PHE A C 1
ATOM 1083 O O . PHE A 1 134 ? -11.116 -9.882 -6.791 1.00 98.06 134 PHE A O 1
ATOM 1090 N N . THR A 1 135 ? -12.444 -8.096 -6.892 1.00 97.81 135 THR A N 1
ATOM 1091 C CA . THR A 1 135 ? -12.301 -7.941 -8.349 1.00 97.81 135 THR A CA 1
ATOM 1092 C C . THR A 1 135 ? -11.928 -6.521 -8.757 1.00 97.81 135 THR A C 1
ATOM 1094 O O . THR A 1 135 ? -12.668 -5.567 -8.517 1.00 97.81 135 THR A O 1
ATOM 1097 N N . PHE A 1 136 ? -10.832 -6.396 -9.500 1.00 97.75 136 PHE A N 1
ATOM 1098 C CA . PHE A 1 136 ? -10.497 -5.210 -10.277 1.00 97.75 136 PHE A CA 1
ATOM 1099 C C . PHE A 1 136 ? -11.257 -5.240 -11.601 1.00 97.75 136 PHE A C 1
ATOM 1101 O O . PHE A 1 136 ? -11.143 -6.182 -12.382 1.00 97.75 136 PHE A O 1
ATOM 1108 N N . THR A 1 137 ? -12.028 -4.192 -11.883 1.00 95.75 137 THR A N 1
ATOM 1109 C CA . THR A 1 137 ? -12.742 -4.051 -13.161 1.00 95.75 137 THR A CA 1
ATOM 1110 C C . THR A 1 137 ? -12.108 -2.935 -13.986 1.00 95.75 137 THR A C 1
ATOM 1112 O O . THR A 1 137 ? -12.226 -1.766 -13.621 1.00 95.75 137 THR A O 1
ATOM 1115 N N . TRP A 1 138 ? -11.463 -3.277 -15.106 1.00 94.00 138 TRP A N 1
ATOM 1116 C CA . TRP A 1 138 ? -10.981 -2.306 -16.095 1.00 94.00 138 TRP A CA 1
ATOM 1117 C C . TRP A 1 138 ? -12.108 -1.870 -17.041 1.00 94.00 138 TRP A C 1
ATOM 1119 O O . TRP A 1 138 ? -12.360 -0.680 -17.235 1.00 94.00 138 TRP A O 1
ATOM 1129 N N . ALA A 1 139 ? -12.822 -2.856 -17.579 1.00 91.56 139 ALA A N 1
ATOM 1130 C CA . ALA A 1 139 ? -13.957 -2.721 -18.486 1.00 91.56 139 ALA A CA 1
ATOM 1131 C C . ALA A 1 139 ? -14.947 -3.877 -18.226 1.00 91.56 139 ALA A C 1
ATOM 1133 O O . ALA A 1 139 ? -14.579 -4.822 -17.524 1.00 91.56 139 ALA A O 1
ATOM 1134 N N . PRO A 1 140 ? -16.180 -3.865 -18.775 1.00 88.88 140 PRO A N 1
ATOM 1135 C CA . PRO A 1 140 ? -17.177 -4.911 -18.503 1.00 88.88 140 PRO A CA 1
ATOM 1136 C C . PRO A 1 140 ? -16.674 -6.353 -18.687 1.00 88.88 140 PRO A C 1
ATOM 1138 O O . PRO A 1 140 ? -17.054 -7.228 -17.913 1.00 88.88 140 PRO A O 1
ATOM 1141 N N . TYR A 1 141 ? -15.778 -6.579 -19.655 1.00 88.25 141 TYR A N 1
ATOM 1142 C CA . TYR A 1 141 ? -15.199 -7.892 -19.971 1.00 88.25 141 TYR A CA 1
ATOM 1143 C C . TYR A 1 141 ? -13.707 -8.019 -19.623 1.00 88.25 141 TYR A C 1
ATOM 1145 O O . TYR A 1 141 ? -13.103 -9.055 -19.880 1.00 88.25 141 TYR A O 1
ATOM 1153 N N . GLU A 1 142 ? -13.101 -6.990 -19.025 1.00 93.44 142 GLU A N 1
ATOM 1154 C CA . GLU A 1 142 ? -11.711 -7.030 -18.566 1.00 93.44 142 GLU A CA 1
ATOM 1155 C C . GLU A 1 142 ? -11.696 -6.875 -17.046 1.00 93.44 142 GLU A C 1
ATOM 1157 O O . GLU A 1 142 ? -11.745 -5.768 -16.497 1.00 93.44 142 GLU A O 1
ATOM 1162 N N . ARG A 1 143 ? -11.708 -8.032 -16.381 1.00 96.00 143 ARG A N 1
ATOM 1163 C CA . ARG A 1 143 ? -11.743 -8.188 -14.930 1.00 96.00 143 ARG A CA 1
ATOM 1164 C C . ARG A 1 143 ? -10.584 -9.060 -14.462 1.00 96.00 143 ARG A C 1
ATOM 1166 O O . ARG A 1 143 ? -10.208 -10.011 -15.154 1.00 96.00 143 ARG A O 1
ATOM 1173 N N . PHE A 1 144 ? -10.063 -8.727 -13.290 1.00 96.75 144 PHE A N 1
ATOM 1174 C CA . PHE A 1 144 ? -8.982 -9.439 -12.619 1.00 96.75 144 PHE A CA 1
ATOM 1175 C C . PHE A 1 144 ? -9.416 -9.710 -11.190 1.00 96.75 144 PHE A C 1
ATOM 1177 O O . PHE A 1 144 ? -9.893 -8.803 -10.509 1.00 96.75 144 PHE A O 1
ATOM 1184 N N . THR A 1 145 ? -9.288 -10.952 -10.760 1.00 97.88 145 THR A N 1
ATOM 1185 C CA . THR A 1 145 ? -9.859 -11.431 -9.509 1.00 97.88 145 THR A CA 1
ATOM 1186 C C . THR A 1 145 ? -8.732 -11.984 -8.657 1.00 97.88 145 THR A C 1
ATOM 1188 O O . THR A 1 145 ? -7.900 -12.730 -9.166 1.00 97.88 145 THR A O 1
ATOM 1191 N N . TYR A 1 146 ? -8.703 -11.555 -7.401 1.00 98.69 146 TYR A N 1
ATOM 1192 C CA . TYR A 1 146 ? -7.672 -11.879 -6.426 1.00 98.69 146 TYR A CA 1
ATOM 1193 C C . TYR A 1 146 ? -8.316 -12.062 -5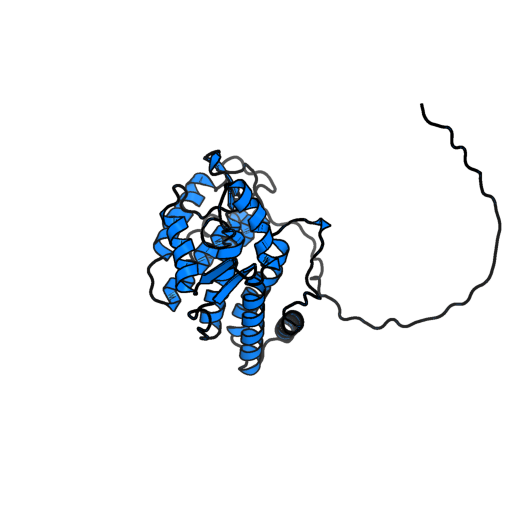.058 1.00 98.69 146 TYR A C 1
ATOM 1195 O O . TYR A 1 146 ? -9.343 -11.450 -4.774 1.00 98.69 146 TYR A O 1
ATOM 1203 N N . ASP A 1 147 ? -7.689 -12.852 -4.208 1.00 98.69 147 ASP A N 1
ATOM 1204 C CA . ASP A 1 147 ? -7.842 -12.782 -2.757 1.00 98.69 147 ASP A CA 1
ATOM 1205 C C . ASP A 1 147 ? -6.540 -12.238 -2.127 1.00 98.69 147 ASP A C 1
ATOM 1207 O O . ASP A 1 147 ? -5.567 -11.914 -2.827 1.00 98.69 147 ASP A O 1
ATOM 1211 N N . HIS A 1 148 ? -6.522 -12.082 -0.803 1.00 98.56 148 HIS A N 1
ATOM 1212 C CA . HIS A 1 148 ? -5.357 -11.609 -0.058 1.00 98.56 148 HIS A CA 1
ATOM 1213 C C . HIS A 1 148 ? -4.130 -12.512 -0.266 1.00 98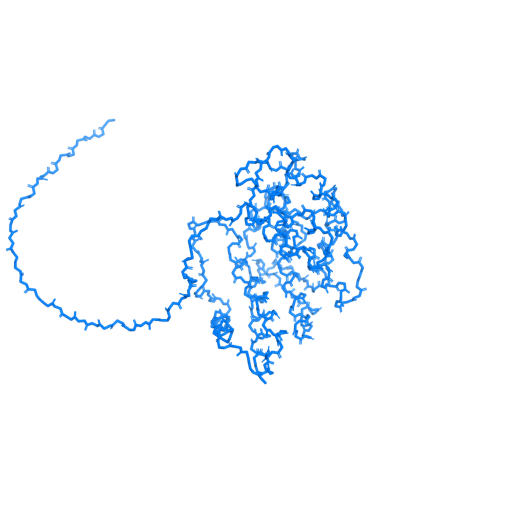.56 148 HIS A C 1
ATOM 1215 O O . HIS A 1 148 ? -3.016 -12.000 -0.449 1.00 98.56 148 HIS A O 1
ATOM 1221 N N . HIS A 1 149 ? -4.329 -13.832 -0.320 1.00 98.56 149 HIS A N 1
ATOM 1222 C CA . HIS A 1 149 ? -3.257 -14.799 -0.545 1.00 98.56 149 HIS A CA 1
ATOM 1223 C C . HIS A 1 149 ? -2.624 -14.622 -1.922 1.00 98.56 149 HIS A C 1
ATOM 1225 O O . HIS A 1 149 ? -1.412 -14.451 -2.031 1.00 98.56 149 HIS A O 1
ATOM 1231 N N . GLN A 1 150 ? -3.435 -14.586 -2.976 1.00 98.69 150 GLN A N 1
ATOM 1232 C CA . GLN A 1 150 ? -2.990 -14.432 -4.356 1.00 98.69 150 GLN A CA 1
ATOM 1233 C C . GLN A 1 150 ? -2.303 -13.083 -4.571 1.00 98.69 150 GLN A C 1
ATOM 1235 O O . GLN A 1 150 ? -1.257 -13.024 -5.216 1.00 98.69 150 GLN A O 1
ATOM 1240 N N . LEU A 1 151 ? -2.849 -11.994 -4.019 1.00 98.69 151 LEU A N 1
ATOM 1241 C CA . LEU A 1 151 ? -2.228 -10.670 -4.097 1.00 98.69 151 LEU A CA 1
ATOM 1242 C C . LEU A 1 151 ? -0.823 -10.672 -3.471 1.00 98.69 151 LEU A C 1
ATOM 1244 O O . LEU A 1 151 ? 0.133 -10.191 -4.089 1.00 98.69 151 LEU A O 1
ATOM 1248 N N . THR A 1 152 ? -0.685 -11.220 -2.264 1.00 98.62 152 THR A N 1
ATOM 1249 C CA . THR A 1 152 ? 0.605 -11.273 -1.563 1.00 98.62 152 THR A CA 1
ATOM 1250 C C . THR A 1 152 ? 1.570 -12.249 -2.232 1.00 98.62 152 THR A C 1
ATOM 1252 O O . THR A 1 152 ? 2.750 -11.930 -2.400 1.00 98.62 152 THR A O 1
ATOM 1255 N N . GLU A 1 153 ? 1.081 -13.399 -2.694 1.00 98.56 153 GLU A N 1
ATOM 1256 C CA . GLU A 1 153 ? 1.880 -14.368 -3.435 1.00 98.56 153 GLU A CA 1
ATOM 1257 C C . GLU A 1 153 ? 2.461 -13.732 -4.705 1.00 98.56 153 GLU A C 1
ATOM 1259 O O . GLU A 1 153 ? 3.649 -13.900 -4.978 1.00 98.56 153 GLU A O 1
ATOM 1264 N N . GLN A 1 154 ? 1.687 -12.933 -5.451 1.00 98.44 154 GLN A N 1
ATOM 1265 C CA . GLN A 1 154 ? 2.204 -12.218 -6.625 1.00 98.44 154 GLN A CA 1
ATOM 1266 C C . GLN A 1 154 ? 3.355 -11.267 -6.273 1.00 98.44 154 GLN A C 1
ATOM 1268 O O . GLN A 1 154 ? 4.335 -11.178 -7.018 1.00 98.44 154 GLN A O 1
ATOM 1273 N N . LEU A 1 155 ? 3.282 -10.562 -5.140 1.00 98.50 155 LEU A N 1
ATOM 1274 C CA . LEU A 1 155 ? 4.378 -9.707 -4.672 1.00 98.50 155 LEU A CA 1
ATOM 1275 C C . LEU A 1 155 ? 5.622 -10.532 -4.320 1.00 98.50 155 LEU A C 1
ATOM 1277 O O . LEU A 1 155 ? 6.730 -10.211 -4.764 1.00 98.50 155 LEU A O 1
ATOM 1281 N N . TRP A 1 156 ? 5.437 -11.621 -3.573 1.00 98.38 156 TRP A N 1
ATOM 1282 C CA . TRP A 1 156 ? 6.510 -12.538 -3.201 1.00 98.38 156 TRP A CA 1
ATOM 1283 C C . TRP A 1 156 ? 7.179 -13.174 -4.428 1.00 98.38 156 TRP A C 1
ATOM 1285 O O . TRP A 1 156 ? 8.409 -13.150 -4.542 1.00 98.38 156 TRP A O 1
ATOM 1295 N N . GLN A 1 157 ? 6.397 -13.676 -5.389 1.00 98.31 157 GLN A N 1
ATOM 1296 C CA . GLN A 1 157 ? 6.906 -14.260 -6.632 1.00 98.31 157 GLN A CA 1
ATOM 1297 C C . GLN A 1 157 ? 7.747 -13.238 -7.405 1.00 98.31 157 GLN A C 1
ATOM 1299 O O . GLN A 1 157 ? 8.855 -13.557 -7.842 1.00 98.31 157 GLN A O 1
ATOM 1304 N N . GLN A 1 158 ? 7.281 -11.993 -7.520 1.00 97.50 158 GLN A N 1
ATOM 1305 C CA . GLN A 1 158 ? 8.029 -10.933 -8.197 1.00 97.50 158 GLN A CA 1
ATOM 1306 C C . GLN A 1 158 ? 9.347 -10.597 -7.491 1.00 97.50 158 GLN A C 1
ATOM 1308 O O . GLN A 1 158 ? 10.373 -10.460 -8.161 1.00 97.50 158 GLN A O 1
ATOM 1313 N N . MET A 1 159 ? 9.364 -10.518 -6.157 1.00 97.44 159 MET A N 1
ATOM 1314 C CA . MET A 1 159 ? 10.609 -10.328 -5.402 1.00 97.44 159 MET A CA 1
ATOM 1315 C C . MET A 1 159 ? 11.580 -11.492 -5.600 1.00 97.44 159 MET A C 1
ATOM 1317 O O . MET A 1 159 ? 12.766 -11.265 -5.841 1.00 97.44 159 MET A O 1
ATOM 1321 N N . ARG A 1 160 ? 11.078 -12.731 -5.533 1.00 97.06 160 ARG A N 1
ATOM 1322 C CA . ARG A 1 160 ? 11.875 -13.954 -5.675 1.00 97.06 160 ARG A CA 1
ATOM 1323 C C . ARG A 1 160 ? 12.508 -14.076 -7.061 1.00 97.06 160 ARG A C 1
ATOM 1325 O O . ARG A 1 160 ? 13.659 -14.486 -7.170 1.00 97.06 160 ARG A O 1
ATOM 1332 N N . MET A 1 161 ? 11.768 -13.715 -8.108 1.00 96.19 161 MET A N 1
ATOM 1333 C CA . MET A 1 161 ? 12.230 -13.792 -9.499 1.00 96.19 161 MET A CA 1
ATOM 1334 C C . MET A 1 161 ? 13.101 -12.597 -9.914 1.00 96.19 161 MET A C 1
ATOM 1336 O O . MET A 1 161 ? 13.788 -12.653 -10.935 1.00 96.19 161 MET A O 1
ATOM 1340 N N . SER A 1 162 ? 13.078 -11.505 -9.149 1.00 95.81 162 SER A N 1
ATOM 1341 C CA . SER A 1 162 ? 13.825 -10.290 -9.460 1.00 95.81 162 SER A CA 1
ATOM 1342 C C . SER A 1 162 ? 15.318 -10.454 -9.147 1.00 95.81 162 SER A C 1
ATOM 1344 O O . SER A 1 162 ? 15.677 -10.718 -7.997 1.00 95.81 162 SER A O 1
ATOM 1346 N N . PRO A 1 163 ? 16.234 -10.178 -10.100 1.00 94.94 163 PRO A N 1
ATOM 1347 C CA . PRO A 1 163 ? 17.676 -10.168 -9.829 1.00 94.94 163 PRO A CA 1
ATOM 1348 C C . PRO A 1 163 ? 18.100 -9.030 -8.882 1.00 94.94 163 PRO A C 1
ATOM 1350 O O . PRO A 1 163 ? 19.261 -8.947 -8.485 1.00 94.94 163 PRO A O 1
ATOM 1353 N N . TYR A 1 164 ? 17.173 -8.127 -8.550 1.00 96.44 164 TYR A N 1
ATOM 1354 C CA . TYR A 1 164 ? 17.372 -7.007 -7.634 1.00 96.44 164 TYR A CA 1
ATOM 1355 C C . TYR A 1 164 ? 16.576 -7.169 -6.334 1.00 96.44 164 TYR A C 1
ATOM 1357 O O . TYR A 1 164 ? 16.533 -6.236 -5.536 1.00 96.44 164 TYR A O 1
ATOM 1365 N N . HIS A 1 165 ? 15.946 -8.334 -6.127 1.00 95.94 165 HIS A N 1
ATOM 1366 C CA . HIS A 1 165 ? 15.157 -8.673 -4.938 1.00 95.94 165 HIS A CA 1
ATOM 1367 C C . HIS A 1 165 ? 14.018 -7.692 -4.626 1.00 95.94 165 HIS A C 1
ATOM 1369 O O . HIS A 1 165 ? 13.588 -7.580 -3.483 1.00 95.94 165 HIS A O 1
ATOM 1375 N N . GLY A 1 166 ? 13.546 -6.947 -5.624 1.00 95.88 166 GLY A N 1
ATOM 1376 C CA . GLY A 1 166 ? 12.495 -5.948 -5.465 1.00 95.88 166 GLY A CA 1
ATOM 1377 C C . GLY A 1 166 ? 11.508 -5.978 -6.619 1.00 95.88 166 GLY A C 1
ATOM 1378 O O . GLY A 1 166 ? 11.829 -6.453 -7.713 1.00 95.88 166 GLY A O 1
ATOM 1379 N N . VAL A 1 167 ? 10.314 -5.456 -6.359 1.00 97.19 167 VAL A N 1
ATOM 1380 C CA . VAL A 1 167 ? 9.220 -5.346 -7.324 1.00 97.19 167 VAL A CA 1
ATOM 1381 C C . VAL A 1 167 ? 9.336 -4.016 -8.063 1.00 97.19 167 VAL A C 1
ATOM 1383 O O . VAL A 1 167 ? 9.520 -2.955 -7.459 1.00 97.19 167 VAL A O 1
ATOM 1386 N N . GLU A 1 168 ? 9.258 -4.057 -9.391 1.00 94.56 168 GLU A N 1
ATOM 1387 C CA . GLU A 1 168 ? 9.335 -2.844 -10.201 1.00 94.56 168 GLU A CA 1
ATOM 1388 C C . GLU A 1 168 ? 8.066 -1.983 -10.065 1.00 94.56 168 GLU A C 1
ATOM 1390 O O . GLU A 1 168 ? 6.954 -2.456 -9.844 1.00 94.56 168 GLU A O 1
ATOM 1395 N N . SER A 1 169 ? 8.238 -0.676 -10.208 1.00 90.31 169 SER A N 1
ATOM 1396 C CA . SER A 1 169 ? 7.180 0.319 -10.382 1.00 90.31 169 SER A CA 1
ATOM 1397 C C . SER A 1 169 ? 7.213 0.835 -11.829 1.00 90.31 169 SER A C 1
ATOM 1399 O O . SER A 1 169 ? 7.530 0.085 -12.752 1.00 90.31 169 SER A O 1
ATOM 1401 N N . GLN A 1 170 ? 6.850 2.095 -12.074 1.00 85.19 170 GLN A N 1
ATOM 1402 C CA . GLN A 1 170 ? 6.795 2.652 -13.429 1.00 85.19 170 GLN A CA 1
ATOM 1403 C C . GLN A 1 170 ? 8.202 2.768 -14.044 1.00 85.19 170 GLN A C 1
ATOM 1405 O O . GLN A 1 170 ? 9.156 3.123 -13.362 1.00 85.19 170 GLN A O 1
ATOM 1410 N N . ARG A 1 171 ? 8.336 2.574 -15.361 1.00 83.62 171 ARG A N 1
ATOM 1411 C CA . ARG A 1 171 ? 9.554 2.868 -16.140 1.00 83.62 171 ARG A CA 1
ATOM 1412 C C . ARG A 1 171 ? 10.801 2.064 -15.735 1.00 83.62 171 ARG A C 1
ATOM 1414 O O . ARG A 1 171 ? 11.922 2.548 -15.909 1.00 83.62 171 ARG A O 1
ATOM 1421 N N . GLY A 1 172 ? 10.631 0.835 -15.242 1.00 88.75 172 GLY A N 1
ATOM 1422 C CA . GLY A 1 172 ? 11.753 -0.039 -14.869 1.00 88.75 172 GLY A CA 1
ATOM 1423 C C . GLY A 1 172 ? 12.561 0.523 -13.697 1.00 88.75 172 GLY A C 1
ATOM 1424 O O . GLY A 1 172 ? 13.797 0.562 -13.722 1.00 88.75 172 GLY A O 1
ATOM 1425 N N . THR A 1 173 ? 11.863 1.049 -12.696 1.00 94.19 173 THR A N 1
ATOM 1426 C CA . THR A 1 173 ? 12.466 1.515 -11.451 1.00 94.19 173 THR A CA 1
ATOM 1427 C C . THR A 1 173 ? 11.969 0.692 -10.276 1.00 94.19 173 THR A C 1
ATOM 1429 O O . THR A 1 173 ? 10.824 0.258 -10.250 1.00 94.19 173 THR A O 1
ATOM 1432 N N . ILE A 1 174 ? 12.817 0.504 -9.271 1.00 96.44 174 ILE A N 1
ATOM 1433 C CA . ILE A 1 174 ? 12.408 -0.001 -7.961 1.00 96.44 174 ILE A CA 1
ATOM 1434 C C . ILE A 1 174 ? 12.504 1.171 -6.996 1.00 96.44 174 ILE A C 1
ATOM 1436 O O . ILE A 1 174 ? 13.566 1.786 -6.855 1.00 96.44 174 ILE A O 1
ATOM 1440 N N . HIS A 1 175 ? 11.382 1.508 -6.370 1.00 94.19 175 HIS A N 1
ATOM 1441 C CA . HIS A 1 175 ? 11.295 2.603 -5.415 1.00 94.19 175 HIS A CA 1
ATOM 1442 C C . HIS A 1 175 ? 11.451 2.045 -4.008 1.00 94.19 175 HIS A C 1
ATOM 1444 O O . HIS A 1 175 ? 10.691 1.171 -3.601 1.00 94.19 175 HIS A O 1
ATOM 1450 N N . LEU A 1 176 ? 12.404 2.589 -3.253 1.00 92.31 176 LEU A N 1
ATOM 1451 C CA . LEU A 1 176 ? 12.640 2.187 -1.867 1.00 92.31 176 LEU A CA 1
ATOM 1452 C C . LEU A 1 176 ? 11.374 2.345 -1.023 1.00 92.31 176 LEU A C 1
ATOM 1454 O O . LEU A 1 176 ? 11.022 1.451 -0.264 1.00 92.31 176 LEU A O 1
ATOM 1458 N N . LEU A 1 177 ? 10.663 3.456 -1.234 1.00 91.44 177 LEU A N 1
ATOM 1459 C CA . LEU A 1 177 ? 9.419 3.747 -0.539 1.00 91.44 177 LEU A CA 1
ATOM 1460 C C . LEU A 1 177 ? 8.369 2.668 -0.754 1.00 91.44 177 LEU A C 1
ATOM 1462 O O . LEU A 1 177 ? 7.861 2.189 0.245 1.00 91.44 177 LEU A O 1
ATOM 1466 N N . ALA A 1 178 ? 8.118 2.281 -2.011 1.00 94.31 178 ALA A N 1
ATOM 1467 C CA . ALA A 1 178 ? 7.137 1.261 -2.392 1.00 94.31 178 ALA A CA 1
ATOM 1468 C C . ALA A 1 178 ? 7.491 -0.127 -1.834 1.00 94.31 178 ALA A C 1
ATOM 1470 O O . ALA A 1 178 ? 6.625 -0.909 -1.451 1.00 94.31 178 ALA A O 1
ATOM 1471 N N . MET A 1 179 ? 8.787 -0.437 -1.777 1.00 95.50 179 MET A N 1
ATOM 1472 C CA . MET A 1 179 ? 9.243 -1.709 -1.229 1.00 95.50 179 MET A CA 1
ATOM 1473 C C . MET A 1 179 ? 8.971 -1.830 0.269 1.00 95.50 179 MET A C 1
ATOM 1475 O O . MET A 1 179 ? 8.768 -2.943 0.739 1.00 95.50 179 MET A O 1
ATOM 1479 N N . ASN A 1 180 ? 8.900 -0.725 1.018 1.00 93.25 180 ASN A N 1
ATOM 1480 C CA . ASN A 1 180 ? 8.557 -0.795 2.438 1.00 93.25 180 ASN A CA 1
ATOM 1481 C C . ASN A 1 180 ? 7.172 -1.419 2.650 1.00 93.25 180 ASN A C 1
ATOM 1483 O O . ASN A 1 180 ? 7.026 -2.264 3.528 1.00 93.25 180 ASN A O 1
ATOM 1487 N N . GLN A 1 181 ? 6.174 -1.056 1.839 1.00 95.69 181 GLN A N 1
ATOM 1488 C CA . GLN A 1 181 ? 4.834 -1.638 1.956 1.00 95.69 181 GLN A CA 1
ATOM 1489 C C . GLN A 1 181 ? 4.803 -3.085 1.483 1.00 95.69 181 GLN A C 1
ATOM 1491 O O . GLN A 1 181 ? 4.119 -3.893 2.093 1.00 95.69 181 GLN A O 1
ATOM 1496 N N . VAL A 1 182 ? 5.573 -3.435 0.448 1.00 97.44 182 VAL A N 1
ATOM 1497 C CA . VAL A 1 182 ? 5.701 -4.832 0.004 1.00 97.44 182 VAL A CA 1
ATOM 1498 C C . VAL A 1 182 ? 6.272 -5.714 1.120 1.00 97.44 182 VAL A C 1
ATOM 1500 O O . VAL A 1 182 ? 5.724 -6.776 1.399 1.00 97.44 182 VAL A O 1
ATOM 1503 N N . LEU A 1 183 ? 7.330 -5.255 1.798 1.00 96.44 183 LEU A N 1
ATOM 1504 C CA . LEU A 1 183 ? 7.934 -5.968 2.927 1.00 96.44 183 LEU A CA 1
ATOM 1505 C C . LEU A 1 183 ? 6.926 -6.177 4.067 1.00 96.44 183 LEU A C 1
ATOM 1507 O O . LEU A 1 183 ? 6.843 -7.278 4.608 1.00 96.44 183 LEU A O 1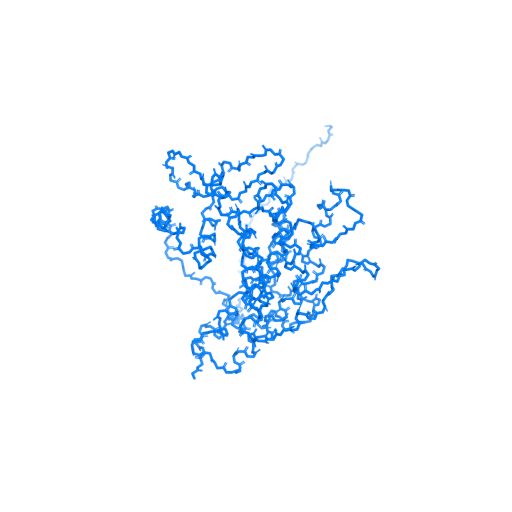
ATOM 1511 N N . TRP A 1 184 ? 6.156 -5.136 4.403 1.00 96.44 184 TRP A N 1
ATOM 1512 C CA . TRP A 1 184 ? 5.087 -5.216 5.402 1.00 96.44 184 TRP A CA 1
ATOM 1513 C C . TRP A 1 184 ? 3.966 -6.157 4.991 1.00 96.44 184 TRP A C 1
ATOM 1515 O O . TRP A 1 184 ? 3.552 -6.968 5.806 1.00 96.44 184 TRP A O 1
ATOM 1525 N N . ALA A 1 185 ? 3.481 -6.061 3.755 1.00 97.44 185 ALA A N 1
ATOM 1526 C CA . ALA A 1 185 ? 2.413 -6.913 3.248 1.00 97.44 185 ALA A CA 1
ATOM 1527 C C . ALA A 1 185 ? 2.774 -8.395 3.392 1.00 97.44 185 ALA A C 1
ATOM 1529 O O . ALA A 1 185 ? 2.004 -9.173 3.943 1.00 97.44 185 ALA A O 1
ATOM 1530 N N . ILE A 1 186 ? 3.988 -8.754 2.973 1.00 96.94 186 ILE A N 1
ATOM 1531 C CA . ILE A 1 186 ? 4.501 -10.117 3.081 1.00 96.94 186 ILE A CA 1
ATOM 1532 C C . ILE A 1 186 ? 4.637 -10.549 4.552 1.00 96.94 186 ILE A C 1
ATOM 1534 O O . ILE A 1 186 ? 4.208 -11.641 4.907 1.00 96.94 186 ILE A O 1
ATOM 1538 N N . ALA A 1 187 ? 5.204 -9.701 5.416 1.00 96.06 187 ALA A N 1
ATOM 1539 C CA . ALA A 1 187 ? 5.381 -10.030 6.832 1.00 96.06 187 ALA A CA 1
ATOM 1540 C C . ALA A 1 187 ? 4.045 -10.184 7.582 1.00 96.06 187 ALA A C 1
ATOM 1542 O O . ALA A 1 187 ? 3.901 -11.081 8.404 1.00 96.06 187 ALA A O 1
ATOM 1543 N N . LEU A 1 188 ? 3.064 -9.327 7.286 1.00 96.56 188 LEU A N 1
ATOM 1544 C CA . LEU A 1 188 ? 1.718 -9.414 7.857 1.00 96.56 188 LEU A CA 1
ATOM 1545 C C . LEU A 1 188 ? 1.015 -10.695 7.413 1.00 96.56 188 LEU A C 1
ATOM 1547 O O . LEU A 1 188 ? 0.345 -11.329 8.217 1.00 96.56 188 LEU A O 1
ATOM 1551 N N . HIS A 1 189 ? 1.180 -11.083 6.152 1.00 98.00 189 HIS A N 1
ATOM 1552 C CA . HIS A 1 189 ? 0.587 -12.307 5.637 1.00 98.00 189 HIS A CA 1
ATOM 1553 C C . HIS A 1 189 ? 1.183 -13.562 6.296 1.00 98.00 189 HIS A C 1
ATOM 1555 O O . HIS A 1 189 ? 0.427 -14.457 6.666 1.00 98.00 189 HIS A O 1
ATOM 1561 N N . ASP A 1 190 ? 2.503 -13.618 6.505 1.00 97.19 190 ASP A N 1
ATOM 1562 C CA . ASP A 1 190 ? 3.138 -14.702 7.274 1.00 97.19 190 ASP A CA 1
ATOM 1563 C C . ASP A 1 190 ? 2.555 -14.799 8.694 1.00 97.19 190 ASP A C 1
ATOM 1565 O O . ASP A 1 190 ? 2.196 -15.889 9.133 1.00 97.19 190 ASP A O 1
ATOM 1569 N N . GLU A 1 191 ? 2.380 -13.668 9.384 1.00 95.31 191 GLU A N 1
ATOM 1570 C CA . GLU A 1 191 ? 1.795 -13.627 10.735 1.00 95.31 191 GLU A CA 1
ATOM 1571 C C . GLU A 1 191 ? 0.325 -14.086 10.764 1.00 95.31 191 GLU A C 1
ATOM 1573 O O . GLU A 1 191 ? -0.090 -14.821 11.658 1.00 95.31 191 GLU A O 1
ATOM 1578 N N . LEU A 1 192 ? -0.478 -13.664 9.785 1.00 97.19 192 LEU A N 1
ATOM 1579 C CA . LEU A 1 192 ? -1.920 -13.939 9.732 1.00 97.19 192 LEU A CA 1
ATOM 1580 C C . LEU A 1 192 ? -2.263 -15.358 9.263 1.00 97.19 192 LEU A C 1
ATOM 1582 O O . LEU A 1 192 ? -3.303 -15.907 9.649 1.00 97.19 192 LEU A O 1
ATOM 1586 N N . HIS A 1 193 ? -1.419 -15.924 8.397 1.00 97.56 193 HIS A N 1
ATOM 1587 C CA . HIS A 1 193 ? -1.742 -17.116 7.607 1.00 97.56 193 HIS A CA 1
ATOM 1588 C C . HIS A 1 193 ? -0.699 -18.229 7.704 1.00 97.56 193 HIS A C 1
ATOM 1590 O O . HIS A 1 193 ? -0.918 -19.311 7.163 1.00 97.56 193 HIS A O 1
ATOM 1596 N N . GLY A 1 194 ? 0.426 -17.996 8.384 1.00 96.12 194 GLY A N 1
ATOM 1597 C CA . GLY A 1 194 ? 1.485 -18.990 8.561 1.00 96.12 194 GLY A CA 1
ATOM 1598 C C . GLY A 1 194 ? 2.256 -19.319 7.281 1.00 96.12 194 GLY A C 1
ATOM 1599 O O . GLY A 1 194 ? 2.838 -20.399 7.186 1.00 96.12 194 GLY A O 1
ATOM 1600 N N . SER A 1 195 ? 2.246 -18.434 6.278 1.00 95.62 195 SER A N 1
ATOM 1601 C CA . SER A 1 195 ? 3.157 -18.554 5.134 1.00 95.62 195 SER A CA 1
ATOM 1602 C C . SER A 1 195 ? 4.606 -18.269 5.543 1.00 95.62 195 SER A C 1
ATOM 1604 O O . SER A 1 195 ? 4.882 -17.796 6.641 1.00 95.62 195 SER A O 1
ATOM 1606 N N . GLU A 1 196 ? 5.544 -18.549 4.636 1.00 95.50 196 GLU A N 1
ATOM 1607 C CA . GLU A 1 196 ? 6.981 -18.301 4.835 1.00 95.50 196 GLU A CA 1
ATOM 1608 C C . GLU A 1 196 ? 7.540 -17.355 3.758 1.00 95.50 196 GLU A C 1
ATOM 1610 O O . GLU A 1 196 ? 8.654 -17.513 3.250 1.00 95.50 196 GLU A O 1
ATOM 1615 N N . TYR A 1 197 ? 6.741 -16.383 3.326 1.00 96.88 197 TYR A N 1
ATOM 1616 C CA . TYR A 1 197 ? 7.106 -15.488 2.238 1.00 96.88 197 TYR A CA 1
ATOM 1617 C C . TYR A 1 197 ? 8.142 -14.442 2.664 1.00 96.88 197 TYR A C 1
ATOM 1619 O O . TYR A 1 197 ? 8.969 -14.046 1.838 1.00 96.88 197 TYR A O 1
ATOM 1627 N N . ALA A 1 198 ? 8.170 -14.014 3.930 1.00 93.88 198 ALA A N 1
ATOM 1628 C CA . ALA A 1 198 ? 9.020 -12.929 4.425 1.00 93.88 198 ALA A CA 1
ATOM 1629 C C . ALA A 1 198 ? 10.520 -13.214 4.331 1.00 93.88 198 ALA A C 1
ATOM 1631 O O . ALA A 1 198 ? 11.317 -12.273 4.360 1.00 93.88 198 ALA A O 1
ATOM 1632 N N . SER A 1 199 ? 10.935 -14.463 4.108 1.00 92.19 199 SER A N 1
ATOM 1633 C CA . SER A 1 199 ? 12.341 -14.806 3.869 1.00 92.19 199 SER A CA 1
ATOM 1634 C C . SER A 1 199 ? 12.949 -14.054 2.672 1.00 92.19 199 SER A C 1
ATOM 1636 O O . SER A 1 199 ? 14.159 -13.825 2.626 1.00 92.19 199 SER A O 1
ATOM 1638 N N . VAL A 1 200 ? 12.140 -13.630 1.687 1.00 94.44 200 VAL A N 1
ATOM 1639 C CA . VAL A 1 200 ? 12.634 -12.847 0.534 1.00 94.44 200 VAL A CA 1
ATOM 1640 C C . VAL A 1 200 ? 13.050 -11.423 0.916 1.00 94.44 200 VAL A C 1
ATOM 1642 O O . VAL A 1 200 ? 13.855 -10.808 0.206 1.00 94.44 200 VAL A O 1
ATOM 1645 N N . ASN A 1 201 ? 12.577 -10.915 2.059 1.00 93.50 201 ASN A N 1
ATOM 1646 C CA . ASN A 1 201 ? 12.908 -9.580 2.552 1.00 93.50 201 ASN A CA 1
ATOM 1647 C C . ASN A 1 201 ? 14.415 -9.445 2.820 1.00 93.50 201 ASN A C 1
ATOM 1649 O O . ASN A 1 201 ? 15.001 -8.404 2.523 1.00 93.50 201 ASN A O 1
ATOM 1653 N N . ASP A 1 202 ? 15.090 -10.511 3.260 1.00 90.69 202 ASP A N 1
ATOM 1654 C CA . ASP A 1 202 ? 16.541 -10.513 3.487 1.00 90.69 202 ASP A CA 1
ATOM 1655 C C . ASP A 1 202 ? 17.352 -10.247 2.212 1.00 90.69 202 ASP A C 1
ATOM 1657 O O . ASP A 1 202 ? 18.423 -9.628 2.249 1.00 90.69 202 ASP A O 1
ATOM 1661 N N . GLY A 1 203 ? 16.856 -10.707 1.060 1.00 92.44 203 GLY A N 1
ATOM 1662 C CA . GLY A 1 203 ? 17.442 -10.396 -0.244 1.00 92.44 203 GLY A CA 1
ATOM 1663 C C . GLY A 1 203 ? 17.380 -8.897 -0.532 1.00 92.44 203 GLY A C 1
ATOM 1664 O O . GLY A 1 203 ? 18.404 -8.277 -0.839 1.00 92.44 203 GLY A O 1
ATOM 1665 N N . TRP A 1 204 ? 16.201 -8.298 -0.351 1.00 94.75 204 TRP A N 1
ATOM 1666 C CA . TRP A 1 204 ? 15.987 -6.864 -0.546 1.00 94.75 204 TRP A CA 1
ATOM 1667 C C . TRP A 1 204 ? 16.837 -6.018 0.404 1.00 94.75 204 TRP A C 1
ATOM 1669 O O . TRP A 1 204 ? 17.529 -5.095 -0.020 1.00 94.75 204 TRP A O 1
ATOM 1679 N N . LEU A 1 205 ? 16.861 -6.353 1.691 1.00 91.12 205 LEU A N 1
ATOM 1680 C CA . LEU A 1 205 ? 17.601 -5.593 2.700 1.00 91.12 205 LEU A CA 1
ATOM 1681 C C . LEU A 1 205 ? 19.113 -5.623 2.454 1.00 91.12 205 LEU A C 1
ATOM 1683 O O . LEU A 1 205 ? 19.795 -4.600 2.596 1.00 91.12 205 LEU A O 1
ATOM 1687 N N . ARG A 1 206 ? 19.657 -6.774 2.036 1.00 90.50 206 ARG A N 1
ATOM 1688 C CA . ARG A 1 206 ? 21.053 -6.865 1.582 1.00 90.50 206 ARG A CA 1
ATOM 1689 C C . ARG A 1 206 ? 21.287 -5.995 0.351 1.00 90.50 206 ARG A C 1
ATOM 1691 O O . ARG A 1 206 ? 22.277 -5.261 0.318 1.00 90.50 206 ARG A O 1
ATOM 1698 N N . PHE A 1 207 ? 20.367 -6.015 -0.612 1.00 93.69 207 PHE A N 1
ATOM 1699 C CA . PHE A 1 207 ? 20.441 -5.169 -1.800 1.00 93.69 207 PHE A CA 1
ATOM 1700 C C . PHE A 1 207 ? 20.455 -3.674 -1.446 1.00 93.69 207 PHE A C 1
ATOM 1702 O O . PHE A 1 207 ? 21.339 -2.953 -1.910 1.00 93.69 207 PHE A O 1
ATOM 1709 N N . VAL A 1 208 ? 19.567 -3.209 -0.560 1.00 90.94 208 VAL A N 1
ATOM 1710 C CA . VAL A 1 208 ? 19.533 -1.819 -0.067 1.00 90.94 208 VAL A CA 1
ATOM 1711 C C . VAL A 1 208 ? 20.891 -1.419 0.517 1.00 90.94 208 VAL A C 1
ATOM 1713 O O . VAL A 1 208 ? 21.483 -0.427 0.083 1.00 90.94 208 VAL A O 1
ATOM 1716 N N . LYS A 1 209 ? 21.438 -2.219 1.443 1.00 87.12 209 LYS A N 1
ATOM 1717 C CA . LYS A 1 209 ? 22.736 -1.954 2.097 1.00 87.12 209 LYS A CA 1
ATOM 1718 C C . LYS A 1 209 ? 23.904 -1.879 1.110 1.00 87.12 209 LYS A C 1
ATOM 1720 O O . LYS A 1 209 ? 24.838 -1.093 1.297 1.00 87.12 209 LYS A O 1
ATOM 1725 N N . GLN A 1 210 ? 23.875 -2.711 0.073 1.00 88.94 210 GLN A N 1
ATOM 1726 C CA . GLN A 1 210 ? 24.947 -2.801 -0.916 1.00 88.94 210 GLN A CA 1
ATOM 1727 C C . GLN A 1 210 ? 24.840 -1.740 -2.014 1.00 88.94 210 GLN A C 1
ATOM 1729 O O . GLN A 1 210 ? 25.867 -1.270 -2.500 1.00 88.94 210 GLN A O 1
ATOM 1734 N N . ARG A 1 211 ? 23.619 -1.390 -2.435 1.00 91.06 211 ARG A N 1
ATOM 1735 C CA . ARG A 1 211 ? 23.376 -0.660 -3.689 1.00 91.06 211 ARG A CA 1
ATOM 1736 C C . ARG A 1 211 ? 22.656 0.667 -3.520 1.00 91.06 211 ARG A C 1
ATOM 1738 O O . ARG A 1 211 ? 22.818 1.515 -4.394 1.00 91.06 211 ARG A O 1
ATOM 1745 N N . LEU A 1 212 ? 21.878 0.851 -2.454 1.00 90.44 212 LEU A N 1
ATOM 1746 C CA . LEU A 1 212 ? 21.055 2.050 -2.263 1.00 90.44 212 LEU A CA 1
ATOM 1747 C C . LEU A 1 212 ? 21.549 2.959 -1.143 1.00 90.44 212 LEU A C 1
ATOM 1749 O O . LEU A 1 212 ? 21.238 4.141 -1.173 1.00 90.44 212 LEU A O 1
ATOM 1753 N N . VAL A 1 213 ? 22.356 2.474 -0.200 1.00 87.31 213 VAL A N 1
ATOM 1754 C CA . VAL A 1 213 ? 23.021 3.361 0.767 1.00 87.31 213 VAL A CA 1
ATOM 1755 C C . VAL A 1 213 ? 23.990 4.289 0.032 1.00 87.31 213 VAL A C 1
ATOM 1757 O O . VAL A 1 213 ? 24.936 3.833 -0.618 1.00 87.31 213 VAL A O 1
ATOM 1760 N N . LEU A 1 214 ? 23.774 5.600 0.146 1.00 83.88 214 LEU A N 1
ATOM 1761 C CA . LEU A 1 214 ? 24.635 6.605 -0.465 1.00 83.88 214 LEU A CA 1
ATOM 1762 C C . LEU A 1 214 ? 25.952 6.704 0.317 1.00 83.88 214 LEU A C 1
ATOM 1764 O O . LEU A 1 214 ? 25.973 7.062 1.491 1.00 83.88 214 LEU A O 1
ATOM 1768 N N . ARG A 1 215 ? 27.075 6.401 -0.346 1.00 75.81 215 ARG A N 1
ATOM 1769 C CA . ARG A 1 215 ? 28.430 6.468 0.235 1.00 75.81 215 ARG A CA 1
ATOM 1770 C C . ARG A 1 215 ? 29.184 7.716 -0.248 1.00 75.81 215 ARG A C 1
ATOM 1772 O O . ARG A 1 215 ? 28.909 8.231 -1.334 1.00 75.81 215 ARG A O 1
ATOM 1779 N N . GLY A 1 216 ? 30.132 8.213 0.549 1.00 71.62 216 GLY A N 1
ATOM 1780 C CA . GLY A 1 216 ? 30.989 9.367 0.224 1.00 71.62 216 GLY A CA 1
ATOM 1781 C C . GLY A 1 216 ? 30.885 10.522 1.233 1.00 71.62 216 GLY A C 1
ATOM 1782 O O . GLY A 1 216 ? 30.217 10.365 2.256 1.00 71.62 216 GLY A O 1
ATOM 1783 N N . PRO A 1 217 ? 31.536 11.674 0.968 1.00 65.44 217 PRO A N 1
ATOM 1784 C CA . PRO A 1 217 ? 31.550 12.798 1.900 1.00 65.44 217 PRO A CA 1
ATOM 1785 C C . PRO A 1 217 ? 30.126 13.283 2.201 1.00 65.44 217 PRO A C 1
ATOM 1787 O O . PRO A 1 217 ? 29.280 13.416 1.306 1.00 65.44 217 PRO A O 1
ATOM 1790 N N . ARG A 1 218 ? 29.854 13.476 3.494 1.00 59.78 218 ARG A N 1
ATOM 1791 C CA . ARG A 1 218 ? 28.554 13.909 4.010 1.00 59.78 218 ARG A CA 1
ATOM 1792 C C . ARG A 1 218 ? 28.353 15.377 3.642 1.00 59.78 218 ARG A C 1
ATOM 1794 O O . ARG A 1 218 ? 29.130 16.224 4.064 1.00 59.78 218 ARG A O 1
ATOM 1801 N N . MET A 1 219 ? 27.326 15.658 2.848 1.00 58.16 219 MET A N 1
ATOM 1802 C CA . MET A 1 219 ? 26.896 17.021 2.534 1.00 58.16 219 MET A CA 1
ATOM 1803 C C . MET A 1 219 ? 25.623 17.326 3.323 1.00 58.16 219 MET A C 1
ATOM 1805 O O . MET A 1 219 ? 24.807 16.428 3.543 1.00 58.16 219 MET A O 1
ATOM 1809 N N . ILE A 1 220 ? 25.452 18.579 3.745 1.00 57.03 220 ILE A N 1
ATOM 1810 C CA . ILE A 1 220 ? 24.214 19.052 4.380 1.00 57.03 220 ILE A CA 1
ATOM 1811 C C . ILE A 1 220 ? 23.040 18.742 3.432 1.00 57.03 220 ILE A C 1
ATOM 1813 O O . ILE A 1 220 ? 23.152 18.952 2.225 1.00 57.03 220 ILE A O 1
ATOM 1817 N N . ASN A 1 221 ? 21.943 18.197 3.967 1.00 58.81 221 ASN A N 1
ATOM 1818 C CA . ASN A 1 221 ? 20.754 17.734 3.228 1.00 58.81 221 ASN A CA 1
ATOM 1819 C C . ASN A 1 221 ? 20.955 16.536 2.279 1.00 58.81 221 ASN A C 1
ATOM 1821 O O . ASN A 1 221 ? 20.065 16.222 1.486 1.00 58.81 221 ASN A O 1
ATOM 1825 N N . ARG A 1 222 ? 22.090 15.828 2.344 1.00 68.62 222 ARG A N 1
ATOM 1826 C CA . ARG A 1 222 ? 22.255 14.559 1.625 1.00 68.62 222 ARG A CA 1
ATOM 1827 C C . ARG A 1 222 ? 21.576 13.431 2.406 1.00 68.62 222 ARG A C 1
ATOM 1829 O O . ARG A 1 222 ? 22.025 13.092 3.497 1.00 68.62 222 ARG A O 1
ATOM 1836 N N . GLY A 1 223 ? 20.534 12.843 1.819 1.00 72.81 223 GLY A N 1
ATOM 1837 C CA . GLY A 1 223 ? 19.851 11.671 2.375 1.00 72.81 223 GLY A CA 1
ATOM 1838 C C . GLY A 1 223 ? 20.753 10.436 2.534 1.00 72.81 223 GLY A C 1
ATOM 1839 O O . GLY A 1 223 ? 21.853 10.364 1.978 1.00 72.81 223 GLY A O 1
ATOM 1840 N N . ILE A 1 224 ? 20.272 9.458 3.296 1.00 82.38 224 ILE A N 1
ATOM 1841 C CA . ILE A 1 224 ? 20.931 8.187 3.620 1.00 82.38 224 ILE A CA 1
ATOM 1842 C C . ILE A 1 224 ? 20.831 7.224 2.438 1.00 82.38 224 ILE A C 1
ATOM 1844 O O . ILE A 1 224 ? 21.818 6.579 2.065 1.00 82.38 224 ILE A O 1
ATOM 1848 N N . PHE A 1 225 ? 19.646 7.131 1.840 1.00 87.69 225 PHE A N 1
ATOM 1849 C CA . PHE A 1 225 ? 19.368 6.197 0.766 1.00 87.69 225 PHE A CA 1
ATOM 1850 C C . PHE A 1 225 ? 19.136 6.909 -0.565 1.00 87.69 225 PHE A C 1
ATOM 1852 O O . PHE A 1 225 ? 18.592 8.010 -0.650 1.00 87.69 225 PHE A O 1
ATOM 1859 N N . SER A 1 226 ? 19.508 6.219 -1.636 1.00 90.88 226 SER A N 1
ATOM 1860 C CA . SER A 1 226 ? 18.961 6.459 -2.957 1.00 90.88 226 SER A CA 1
ATOM 1861 C C . SER A 1 226 ? 17.509 5.975 -2.960 1.00 90.88 226 SER A C 1
ATOM 1863 O O . SER A 1 226 ? 17.274 4.782 -2.744 1.00 90.88 226 SER A O 1
ATOM 1865 N N . PRO A 1 227 ? 16.522 6.847 -3.221 1.00 90.62 227 PRO A N 1
ATOM 1866 C CA . PRO A 1 227 ? 15.114 6.468 -3.164 1.00 90.62 227 PRO A CA 1
ATOM 1867 C C . PRO A 1 227 ? 14.690 5.597 -4.353 1.00 90.62 227 PRO A C 1
ATOM 1869 O O . PRO A 1 227 ? 13.612 5.005 -4.324 1.00 90.62 227 PRO A O 1
ATOM 1872 N N . ILE A 1 228 ? 15.504 5.545 -5.415 1.00 93.38 228 ILE A N 1
ATOM 1873 C CA . ILE A 1 228 ? 15.158 4.917 -6.690 1.00 93.38 228 ILE A CA 1
ATOM 1874 C C . ILE A 1 228 ? 16.354 4.139 -7.237 1.00 93.38 228 ILE A C 1
ATOM 1876 O O . ILE A 1 228 ? 17.428 4.697 -7.474 1.00 93.38 228 ILE A O 1
ATOM 1880 N N . PHE A 1 229 ? 16.131 2.867 -7.552 1.00 95.62 229 PHE A N 1
ATOM 1881 C CA . PHE A 1 229 ? 17.022 2.059 -8.376 1.00 95.62 229 PHE A CA 1
ATOM 1882 C C . PHE A 1 229 ? 16.484 1.959 -9.802 1.00 95.62 229 PHE A C 1
ATOM 1884 O O . PHE A 1 229 ? 15.314 1.647 -9.995 1.00 95.62 229 PHE A O 1
ATOM 1891 N N . ARG A 1 230 ? 17.321 2.195 -10.816 1.00 95.50 230 ARG A N 1
ATOM 1892 C CA . ARG A 1 230 ? 16.935 2.051 -12.231 1.00 95.50 230 ARG A CA 1
ATOM 1893 C C . ARG A 1 230 ? 17.403 0.692 -12.732 1.00 95.50 230 ARG A C 1
ATOM 1895 O O . ARG A 1 230 ? 18.607 0.500 -12.897 1.00 95.50 230 ARG A O 1
ATOM 1902 N N . THR A 1 231 ? 16.482 -0.233 -12.991 1.00 94.25 231 THR A N 1
ATOM 1903 C CA . THR A 1 231 ? 16.816 -1.635 -13.292 1.00 94.25 231 THR A CA 1
ATOM 1904 C C . THR A 1 231 ? 17.510 -1.774 -14.642 1.00 94.25 231 THR A C 1
ATOM 1906 O O . THR A 1 231 ? 18.555 -2.414 -14.727 1.00 94.25 231 THR A O 1
ATOM 1909 N N . ARG A 1 232 ? 17.037 -1.057 -15.670 1.00 91.81 232 ARG A N 1
ATOM 1910 C CA . ARG A 1 232 ? 17.666 -1.038 -17.007 1.00 91.81 232 ARG A CA 1
ATOM 1911 C C . ARG A 1 232 ? 19.105 -0.525 -16.987 1.00 91.81 232 ARG A C 1
ATOM 1913 O O . ARG A 1 232 ? 19.976 -1.117 -17.612 1.00 91.81 232 ARG A O 1
ATOM 1920 N N . LEU A 1 233 ? 19.356 0.563 -16.256 1.00 93.38 233 LEU A N 1
ATOM 1921 C CA . LEU A 1 233 ? 20.700 1.137 -16.130 1.00 93.38 233 LEU A CA 1
ATOM 1922 C C . LEU A 1 233 ? 21.552 0.401 -15.089 1.00 93.38 233 LEU A C 1
ATOM 1924 O O . LEU A 1 233 ? 22.764 0.569 -15.072 1.00 93.38 233 LEU A O 1
ATOM 1928 N N . ARG A 1 234 ? 20.936 -0.421 -14.231 1.00 95.12 234 ARG A N 1
ATOM 1929 C CA . ARG A 1 234 ? 21.571 -1.156 -13.127 1.00 95.12 234 ARG A CA 1
ATOM 1930 C C . ARG A 1 234 ? 22.259 -0.250 -12.103 1.00 95.12 234 ARG A C 1
ATOM 1932 O O . ARG A 1 234 ? 23.255 -0.644 -11.493 1.00 95.12 234 ARG A O 1
ATOM 1939 N N . MET A 1 235 ? 21.730 0.956 -11.890 1.00 93.62 235 MET A N 1
ATOM 1940 C CA . MET A 1 235 ? 22.340 1.952 -10.999 1.00 93.62 235 MET A CA 1
ATOM 1941 C C . MET A 1 235 ? 21.303 2.647 -10.113 1.00 93.62 235 MET A C 1
ATOM 1943 O O . MET A 1 235 ? 20.199 2.950 -10.589 1.00 93.62 235 MET A O 1
ATOM 1947 N N . PRO A 1 236 ? 21.669 2.979 -8.860 1.00 92.62 236 PRO A N 1
ATOM 1948 C CA . PRO A 1 236 ? 20.886 3.899 -8.049 1.00 92.62 236 PRO A CA 1
ATOM 1949 C C . PRO A 1 236 ? 20.833 5.287 -8.696 1.00 92.62 236 PRO A C 1
ATOM 1951 O O . PRO A 1 236 ? 21.704 5.682 -9.481 1.00 92.62 236 PRO A O 1
ATOM 1954 N N . MET A 1 237 ? 19.804 6.054 -8.359 1.00 87.94 237 MET A N 1
ATOM 1955 C CA . MET A 1 237 ? 19.790 7.486 -8.624 1.00 87.94 237 MET A CA 1
ATOM 1956 C C . MET A 1 237 ? 20.721 8.186 -7.617 1.00 87.94 237 MET A C 1
ATOM 1958 O O . MET A 1 237 ? 20.593 7.932 -6.418 1.00 87.94 237 MET A O 1
ATOM 1962 N N . PRO A 1 238 ? 21.647 9.066 -8.037 1.00 82.50 238 PRO A N 1
ATOM 1963 C CA . PRO A 1 238 ? 22.578 9.742 -7.128 1.00 82.50 238 PRO A CA 1
ATOM 1964 C C . PRO A 1 238 ? 21.908 10.920 -6.394 1.00 82.50 238 PRO A C 1
ATOM 1966 O O . PRO A 1 238 ? 22.462 12.009 -6.305 1.00 82.50 238 PRO A O 1
ATOM 1969 N N . LEU A 1 239 ? 20.692 10.707 -5.898 1.00 80.19 239 LEU A N 1
ATOM 1970 C CA . LEU A 1 239 ? 19.879 11.681 -5.184 1.00 80.19 239 LEU A CA 1
ATOM 1971 C C . LEU A 1 239 ? 19.505 11.081 -3.830 1.00 80.19 239 LEU A C 1
ATOM 1973 O O . LEU A 1 239 ? 19.148 9.908 -3.772 1.00 80.19 239 LEU A O 1
ATOM 1977 N N . GLY A 1 240 ? 19.592 11.873 -2.765 1.00 79.19 240 GLY A N 1
ATOM 1978 C CA . GLY A 1 240 ? 19.012 11.533 -1.466 1.00 79.19 240 GLY A CA 1
ATOM 1979 C C . GLY A 1 240 ? 17.673 12.242 -1.286 1.00 79.19 240 GLY A C 1
ATOM 1980 O O . GLY A 1 240 ? 17.455 13.306 -1.865 1.00 79.19 240 GLY A O 1
ATOM 1981 N N . CYS A 1 241 ? 16.776 11.669 -0.488 1.00 81.50 241 CYS A N 1
ATOM 1982 C CA . CYS A 1 241 ? 15.505 12.302 -0.154 1.00 81.50 241 CYS A CA 1
ATOM 1983 C C . CYS A 1 241 ? 15.174 12.055 1.317 1.00 81.50 241 CYS A C 1
ATOM 1985 O O . CYS A 1 241 ? 14.889 10.927 1.707 1.00 81.50 241 CYS A O 1
ATOM 1987 N N . ASN A 1 242 ? 15.149 13.126 2.110 1.00 80.81 242 ASN A N 1
ATOM 1988 C CA . ASN A 1 242 ? 14.912 13.046 3.553 1.00 80.81 242 ASN A CA 1
ATOM 1989 C C . ASN A 1 242 ? 13.550 12.419 3.895 1.00 80.81 242 ASN A C 1
ATOM 1991 O O . ASN A 1 242 ? 13.440 11.618 4.817 1.00 80.81 242 ASN A O 1
ATOM 1995 N N . LEU A 1 243 ? 12.506 12.734 3.120 1.00 82.62 243 LEU A N 1
ATOM 1996 C CA . LEU A 1 243 ? 11.199 12.099 3.296 1.00 82.62 243 LEU A CA 1
ATOM 1997 C C . LEU A 1 243 ? 11.271 10.589 3.027 1.00 82.62 243 LEU A C 1
ATOM 1999 O O . LEU A 1 243 ? 10.671 9.807 3.760 1.00 82.62 243 LEU A O 1
ATOM 2003 N N . ALA A 1 244 ? 12.022 10.179 2.000 1.00 84.19 244 ALA A N 1
ATOM 2004 C CA . ALA A 1 244 ? 12.194 8.769 1.681 1.00 84.19 244 ALA A CA 1
ATOM 2005 C C . ALA A 1 244 ? 12.953 8.023 2.782 1.00 84.19 244 ALA A C 1
ATOM 2007 O O . ALA A 1 244 ? 12.568 6.910 3.133 1.00 84.19 244 ALA A O 1
ATOM 2008 N N . ASP A 1 245 ? 13.981 8.644 3.360 1.00 85.38 245 ASP A N 1
ATOM 2009 C CA . ASP A 1 245 ? 14.731 8.074 4.477 1.00 85.38 245 ASP A CA 1
ATOM 2010 C C . ASP A 1 245 ? 13.858 7.934 5.725 1.00 85.38 245 ASP A C 1
ATOM 2012 O O . ASP A 1 245 ? 13.797 6.851 6.302 1.00 85.38 245 ASP A O 1
ATOM 2016 N N . ALA A 1 246 ? 13.153 9.000 6.121 1.00 84.81 246 ALA A N 1
ATOM 2017 C CA . ALA A 1 246 ? 12.297 8.997 7.304 1.00 84.81 246 ALA A CA 1
ATOM 2018 C C . ALA A 1 246 ? 11.193 7.939 7.197 1.00 84.81 246 ALA A C 1
ATOM 2020 O O . ALA A 1 246 ? 10.989 7.158 8.123 1.00 84.81 246 ALA A O 1
ATOM 2021 N N . TRP A 1 247 ? 10.526 7.864 6.044 1.00 88.00 247 TRP A N 1
ATOM 2022 C CA . TRP A 1 247 ? 9.495 6.860 5.793 1.00 88.00 247 TRP A CA 1
ATOM 2023 C C . TRP A 1 247 ? 10.086 5.442 5.799 1.00 88.00 247 TRP A C 1
ATOM 2025 O O . TRP A 1 247 ? 9.546 4.545 6.445 1.00 88.00 247 TRP A O 1
ATOM 2035 N N . THR A 1 248 ? 11.236 5.239 5.153 1.00 87.62 248 THR A N 1
ATOM 2036 C CA . THR A 1 248 ? 11.918 3.937 5.137 1.00 87.62 248 THR A CA 1
ATOM 2037 C C . THR A 1 248 ? 12.324 3.488 6.526 1.00 87.62 248 THR A C 1
ATOM 2039 O O . THR A 1 248 ? 12.068 2.349 6.896 1.00 87.62 248 THR A O 1
ATOM 2042 N N . LEU A 1 249 ? 12.908 4.369 7.330 1.00 84.75 249 LEU A N 1
ATOM 2043 C CA . LEU A 1 249 ? 13.304 4.017 8.686 1.00 84.75 249 LEU A CA 1
ATOM 2044 C C . LEU A 1 249 ? 12.080 3.754 9.565 1.00 84.75 249 LEU A C 1
ATOM 2046 O O . LEU A 1 249 ? 12.071 2.753 10.276 1.00 84.75 249 LEU A O 1
ATOM 2050 N N . ALA A 1 250 ? 11.028 4.572 9.464 1.00 85.50 250 ALA A N 1
ATOM 2051 C CA . ALA A 1 250 ? 9.802 4.378 10.236 1.00 85.50 250 ALA A CA 1
ATOM 2052 C C . ALA A 1 250 ? 9.149 3.015 9.959 1.00 85.50 250 ALA A C 1
ATOM 2054 O O . ALA A 1 250 ? 8.731 2.338 10.894 1.00 85.50 250 ALA A O 1
ATOM 2055 N N . LEU A 1 251 ? 9.098 2.591 8.692 1.00 86.88 251 LEU A N 1
ATOM 2056 C CA . LEU A 1 251 ? 8.479 1.320 8.322 1.00 86.88 251 LEU A CA 1
ATOM 2057 C C . LEU A 1 251 ? 9.419 0.118 8.442 1.00 86.88 251 LEU A C 1
ATOM 2059 O O . LEU A 1 251 ? 8.950 -0.961 8.773 1.00 86.88 251 LEU A O 1
ATOM 2063 N N . LEU A 1 252 ? 10.721 0.244 8.200 1.00 80.88 252 LEU A N 1
ATOM 2064 C CA . LEU A 1 252 ? 11.613 -0.919 8.263 1.00 80.88 252 LEU A CA 1
ATOM 2065 C C . LEU A 1 252 ? 12.105 -1.237 9.674 1.00 80.88 252 LEU A C 1
ATOM 2067 O O . LEU A 1 252 ? 12.496 -2.375 9.909 1.00 80.88 252 LEU A O 1
ATOM 2071 N N . THR A 1 253 ? 12.088 -0.283 10.609 1.00 78.75 253 THR A N 1
ATOM 2072 C CA . THR A 1 253 ? 12.587 -0.521 11.978 1.00 78.75 253 THR A CA 1
ATOM 2073 C C . THR A 1 253 ? 11.860 -1.673 12.682 1.00 78.75 253 THR A C 1
ATOM 2075 O O . THR A 1 253 ? 12.551 -2.538 13.218 1.00 78.75 253 THR A O 1
ATOM 2078 N N . PRO A 1 254 ? 10.514 -1.769 12.648 1.00 78.00 254 PRO A N 1
ATOM 2079 C CA . PRO A 1 254 ? 9.818 -2.873 13.310 1.00 78.00 254 PRO A CA 1
ATOM 2080 C C . PRO A 1 254 ? 10.069 -4.241 12.658 1.00 78.00 254 PRO A C 1
ATOM 2082 O O . PRO A 1 254 ? 10.126 -5.242 13.361 1.00 78.00 254 PRO A O 1
ATOM 2085 N N . ILE A 1 255 ? 10.262 -4.287 11.333 1.00 72.94 255 ILE A N 1
ATOM 2086 C CA . ILE A 1 255 ? 10.542 -5.534 10.597 1.00 72.94 255 ILE A CA 1
ATOM 2087 C C . ILE A 1 255 ? 12.016 -5.945 10.750 1.00 72.94 255 ILE A C 1
ATOM 2089 O O . ILE A 1 255 ? 12.358 -7.123 10.699 1.00 72.94 255 ILE A O 1
ATOM 2093 N N . VAL A 1 256 ? 12.918 -4.974 10.929 1.00 69.19 256 VAL A N 1
ATOM 2094 C CA . VAL A 1 256 ? 14.371 -5.187 10.933 1.00 69.19 256 VAL A CA 1
ATOM 2095 C C . VAL A 1 256 ? 15.018 -4.398 12.078 1.00 69.19 256 VAL A C 1
ATOM 2097 O O . VAL A 1 256 ? 15.686 -3.385 11.835 1.00 69.19 256 VAL A O 1
ATOM 2100 N N . PRO A 1 257 ? 14.924 -4.887 13.330 1.00 54.91 257 PRO A N 1
ATOM 2101 C CA . PRO A 1 257 ? 15.330 -4.145 14.532 1.00 54.91 257 PRO A CA 1
ATOM 2102 C C . PRO A 1 257 ? 16.832 -3.837 14.660 1.00 54.91 257 PRO A C 1
ATOM 2104 O O . PRO A 1 257 ? 17.267 -3.345 15.689 1.00 54.91 257 PRO A O 1
ATOM 2107 N N . ARG A 1 258 ? 17.658 -4.200 13.666 1.00 52.91 258 ARG A N 1
ATOM 2108 C CA . ARG A 1 258 ? 19.118 -3.975 13.648 1.00 52.91 258 ARG A CA 1
ATOM 2109 C C . ARG A 1 258 ? 19.594 -3.088 12.494 1.00 52.91 258 ARG A C 1
ATOM 2111 O O . ARG A 1 258 ? 20.798 -2.990 12.252 1.00 52.91 258 ARG A O 1
ATOM 2118 N N . MET A 1 259 ? 18.689 -2.494 11.711 1.00 52.78 259 MET A N 1
ATOM 2119 C CA . MET A 1 259 ? 19.075 -1.504 10.689 1.00 52.78 259 MET A CA 1
ATOM 2120 C C . MET A 1 259 ? 19.276 -0.092 11.255 1.00 52.78 259 MET A C 1
ATOM 2122 O O . MET A 1 259 ? 19.922 0.735 10.618 1.00 52.78 259 MET A O 1
ATOM 2126 N N . ASP A 1 260 ? 18.746 0.169 12.440 1.00 49.41 260 ASP A N 1
ATOM 2127 C CA . ASP A 1 260 ? 18.625 1.460 13.112 1.00 49.41 260 ASP A CA 1
ATOM 2128 C C . ASP A 1 260 ? 19.907 1.921 13.825 1.00 49.41 260 ASP A C 1
ATOM 2130 O O . ASP A 1 260 ? 20.244 3.104 13.759 1.00 49.41 260 ASP A O 1
ATOM 2134 N N . GLN A 1 261 ? 20.655 1.016 14.461 1.00 48.84 261 GLN A N 1
ATOM 2135 C CA . GLN A 1 261 ? 21.780 1.379 15.336 1.00 48.84 261 GLN A CA 1
ATOM 2136 C C . GLN A 1 261 ? 22.867 2.248 14.667 1.00 48.84 261 GLN A C 1
ATOM 2138 O O . GLN A 1 261 ? 23.312 3.209 15.295 1.00 48.84 261 GLN A O 1
ATOM 2143 N N . PRO A 1 262 ? 23.283 2.009 13.405 1.00 49.84 262 PRO A N 1
ATOM 2144 C CA . PRO A 1 262 ? 24.232 2.890 12.723 1.00 49.84 262 PRO A CA 1
ATOM 2145 C C . PRO A 1 262 ? 23.582 4.016 11.893 1.00 49.84 262 PRO A C 1
ATOM 2147 O O . PRO A 1 262 ? 24.312 4.836 11.337 1.00 49.84 262 PRO A O 1
ATOM 2150 N N . LEU A 1 263 ? 22.247 4.068 11.754 1.00 53.84 263 LEU A N 1
ATOM 2151 C CA . LEU A 1 263 ? 21.548 4.999 10.847 1.00 53.84 263 LEU A CA 1
ATOM 2152 C C . LEU A 1 263 ? 20.696 6.063 11.563 1.00 53.84 263 LEU A C 1
ATOM 2154 O O . LEU A 1 263 ? 20.492 7.138 11.002 1.00 53.84 263 LEU A O 1
ATOM 2158 N N . SER A 1 264 ? 20.248 5.823 12.798 1.00 50.25 264 SER A N 1
ATOM 2159 C CA . SER A 1 264 ? 19.385 6.736 13.570 1.00 50.25 264 SER A CA 1
ATOM 2160 C C . SER A 1 264 ? 20.068 8.064 13.927 1.00 50.25 264 SER A C 1
ATOM 2162 O O . SER A 1 264 ? 19.486 9.132 13.737 1.00 50.25 264 SER A O 1
ATOM 2164 N N . CYS A 1 265 ? 21.346 8.024 14.322 1.00 48.72 265 CYS A N 1
ATOM 2165 C CA . CYS A 1 265 ? 22.168 9.215 14.584 1.00 48.72 265 CYS A CA 1
ATOM 2166 C C . CYS A 1 265 ? 22.296 10.130 13.343 1.00 48.72 265 CYS A C 1
ATOM 2168 O O . CYS A 1 265 ? 22.409 11.354 13.454 1.00 48.72 265 CYS A O 1
ATOM 2170 N N . HIS A 1 266 ? 22.220 9.557 12.136 1.00 53.38 266 HIS A N 1
ATOM 2171 C CA . HIS A 1 266 ? 22.309 10.311 10.882 1.00 53.38 266 HIS A CA 1
ATOM 2172 C C . HIS A 1 266 ? 21.018 11.084 10.561 1.00 53.38 266 HIS A C 1
ATOM 2174 O O . HIS A 1 266 ? 21.083 12.126 9.909 1.00 53.38 266 HIS A O 1
ATOM 2180 N N . VAL A 1 267 ? 19.865 10.624 11.062 1.00 52.44 267 VAL A N 1
ATOM 2181 C CA . VAL A 1 267 ? 18.572 11.319 10.931 1.00 52.44 267 VAL A CA 1
ATOM 2182 C C . VAL A 1 267 ? 18.449 12.467 11.930 1.00 52.44 267 VAL A C 1
ATOM 2184 O O . VAL A 1 267 ? 17.872 13.492 11.623 1.00 52.44 267 VAL A O 1
ATOM 2187 N N . SER A 1 268 ? 19.033 12.396 13.122 1.00 49.84 268 SER A N 1
ATOM 2188 C CA . SER A 1 268 ? 18.971 13.541 14.046 1.00 49.84 268 SER A CA 1
ATOM 2189 C C . SER A 1 268 ? 19.805 14.748 13.580 1.00 49.84 268 SER A C 1
ATOM 2191 O O . SER A 1 268 ? 19.434 15.889 13.843 1.00 49.84 268 SER A O 1
ATOM 2193 N N . LEU A 1 269 ? 20.913 14.515 12.863 1.00 49.16 269 LEU A N 1
ATOM 2194 C CA . LEU A 1 269 ? 21.862 15.562 12.446 1.00 49.16 269 LEU A CA 1
ATOM 2195 C C . LEU A 1 269 ? 21.473 16.287 11.146 1.00 49.16 269 LEU A C 1
ATOM 2197 O O . LEU A 1 269 ? 21.820 17.451 10.971 1.00 49.16 269 LEU A O 1
ATOM 2201 N N . GLY A 1 270 ? 20.755 15.627 10.232 1.00 46.12 270 GLY A N 1
ATOM 2202 C CA . GLY A 1 270 ? 20.306 16.236 8.970 1.00 46.12 270 GLY A CA 1
ATOM 2203 C C . GLY A 1 270 ? 18.983 17.010 9.055 1.00 46.12 270 GLY A C 1
ATOM 2204 O O . GLY A 1 270 ? 18.576 17.603 8.061 1.00 46.12 270 GLY A O 1
ATOM 2205 N N . TYR A 1 271 ? 18.292 16.970 10.201 1.00 54.25 271 TYR A N 1
ATOM 2206 C CA . TYR A 1 271 ? 16.862 17.306 10.300 1.00 54.25 271 TYR A CA 1
ATOM 2207 C C . TYR A 1 271 ? 16.553 18.432 11.301 1.00 54.25 271 TYR A C 1
ATOM 2209 O O . TYR A 1 271 ? 15.391 18.725 11.579 1.00 54.25 271 TYR A O 1
ATOM 2217 N N . GLN A 1 272 ? 17.573 19.126 11.809 1.00 48.00 272 GLN A N 1
ATOM 2218 C CA . GLN A 1 272 ? 17.370 20.383 12.527 1.00 48.00 272 GLN A CA 1
ATOM 2219 C C . GLN A 1 272 ? 17.208 21.525 11.520 1.00 48.00 272 GLN A C 1
ATOM 2221 O O . GLN A 1 272 ? 18.190 22.151 11.151 1.00 48.00 272 GLN A O 1
ATOM 2226 N N . THR A 1 273 ? 15.987 21.773 11.039 1.00 52.81 273 THR A N 1
ATOM 2227 C CA . THR A 1 273 ? 15.519 23.107 10.599 1.00 52.81 273 THR A CA 1
ATOM 2228 C C . THR A 1 273 ? 14.040 23.068 10.195 1.00 52.81 273 THR A C 1
ATOM 2230 O O . THR A 1 273 ? 13.692 22.808 9.049 1.00 52.81 273 THR A O 1
ATOM 2233 N N . ALA A 1 274 ? 13.152 23.400 11.132 1.00 41.53 274 ALA A N 1
ATOM 2234 C CA . ALA A 1 274 ? 11.945 24.176 10.845 1.00 41.53 274 ALA A CA 1
ATOM 2235 C C . ALA A 1 274 ? 11.466 24.830 12.153 1.00 41.53 274 ALA A C 1
ATOM 2237 O O . ALA A 1 274 ? 11.385 24.133 13.169 1.00 41.53 274 ALA A O 1
ATOM 2238 N N . PRO A 1 275 ? 11.152 26.138 12.179 1.00 45.81 275 PRO A N 1
ATOM 2239 C CA . PRO A 1 275 ? 10.429 26.711 13.305 1.00 45.81 275 PRO A CA 1
ATOM 2240 C C . PRO A 1 275 ? 9.073 26.010 13.430 1.00 45.81 275 PRO A C 1
ATOM 2242 O O . PRO A 1 275 ? 8.433 25.683 12.428 1.00 45.81 275 PRO A O 1
ATOM 2245 N N . SER A 1 276 ? 8.649 25.767 14.668 1.00 39.59 276 SER A N 1
ATOM 2246 C CA . SER A 1 276 ? 7.369 25.151 15.012 1.00 39.59 276 SER A CA 1
ATOM 2247 C C . SER A 1 276 ? 6.210 25.890 14.336 1.00 39.59 276 SER A C 1
ATOM 2249 O O . SER A 1 276 ? 5.758 26.925 14.824 1.00 39.59 276 SER A O 1
ATOM 2251 N N . SER A 1 277 ? 5.728 25.370 13.208 1.00 37.31 277 SER A N 1
ATOM 2252 C CA . SER A 1 277 ? 4.451 25.792 12.640 1.00 37.31 277 SER A CA 1
ATOM 2253 C C . SER A 1 277 ? 3.341 24.977 13.301 1.00 37.31 277 SER A C 1
ATOM 2255 O O . SER A 1 277 ? 3.517 23.770 13.498 1.00 37.31 277 SER A O 1
ATOM 2257 N N . PRO A 1 278 ? 2.207 25.596 13.670 1.00 38.56 278 P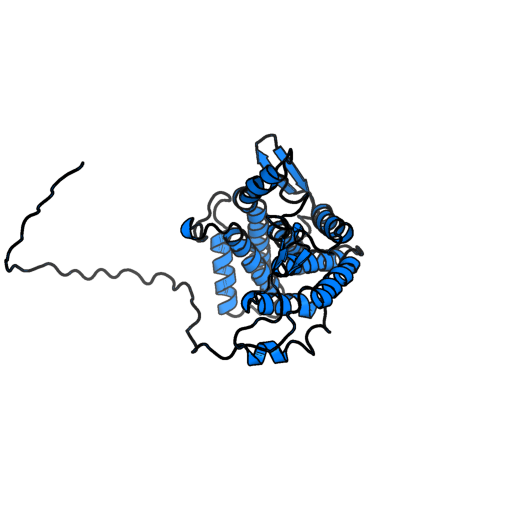RO A N 1
ATOM 2258 C CA . PRO A 1 278 ? 1.074 24.852 14.194 1.00 38.56 278 PRO A CA 1
ATOM 2259 C C . PRO A 1 278 ? 0.619 23.825 13.151 1.00 38.56 278 PRO A C 1
ATOM 2261 O O . PRO A 1 278 ? 0.547 24.125 11.958 1.00 38.56 278 PRO A O 1
ATOM 2264 N N . ALA A 1 279 ? 0.341 22.601 13.601 1.00 37.31 279 ALA A N 1
ATOM 2265 C CA . ALA A 1 279 ? -0.161 21.538 12.742 1.00 37.31 279 ALA A CA 1
ATOM 2266 C C . ALA A 1 279 ? -1.410 22.025 11.987 1.00 37.31 279 ALA A C 1
ATOM 2268 O O . ALA A 1 279 ? -2.369 22.490 12.606 1.00 37.31 279 ALA A O 1
ATOM 2269 N N . LEU A 1 280 ? -1.391 21.923 10.656 1.00 36.75 280 LEU A N 1
ATOM 2270 C CA . LEU A 1 280 ? -2.543 22.211 9.806 1.00 36.75 280 LEU A CA 1
ATOM 2271 C C . LEU A 1 280 ? -3.668 21.229 10.154 1.00 36.75 280 LEU A C 1
ATOM 2273 O O . LEU A 1 280 ? -3.634 20.060 9.777 1.00 36.75 280 LEU A O 1
ATOM 2277 N N . LEU A 1 281 ? -4.661 21.708 10.896 1.00 42.22 281 LEU A N 1
ATOM 2278 C CA . LEU A 1 281 ? -5.982 21.095 10.950 1.00 42.22 281 LEU A CA 1
ATOM 2279 C C . LEU A 1 281 ? -6.854 21.768 9.883 1.00 42.22 281 LEU A C 1
ATOM 2281 O O . LEU A 1 281 ? -6.755 22.988 9.718 1.00 42.22 281 LEU A O 1
ATOM 2285 N N . PRO A 1 282 ? -7.761 21.040 9.213 1.00 37.56 282 PRO A N 1
ATOM 2286 C CA . PRO A 1 282 ? -8.907 21.677 8.587 1.00 37.56 282 PRO A CA 1
ATOM 2287 C C . PRO A 1 282 ? -9.722 22.304 9.722 1.00 37.56 282 PRO A C 1
ATOM 2289 O O . PRO A 1 282 ? -10.346 21.594 10.513 1.00 37.56 282 PRO A O 1
ATOM 2292 N N . GLN A 1 283 ? -9.657 23.626 9.874 1.00 35.28 283 GLN A N 1
ATOM 2293 C CA . GLN A 1 283 ? -10.569 24.306 10.784 1.00 35.28 283 GLN A CA 1
ATOM 2294 C C . GLN A 1 283 ? -11.971 24.178 10.195 1.00 35.28 283 GLN A C 1
ATOM 2296 O O . GLN A 1 283 ? -12.202 24.579 9.057 1.00 35.28 283 GLN A O 1
ATOM 2301 N N . GLY A 1 284 ? -12.884 23.570 10.957 1.00 31.09 284 GLY A N 1
ATOM 2302 C CA . GLY A 1 284 ? -14.299 23.551 10.611 1.00 31.09 284 GLY A CA 1
ATOM 2303 C C . GLY A 1 284 ? -14.782 24.977 10.365 1.00 31.09 284 GLY A C 1
ATOM 2304 O O . GLY A 1 284 ? -14.399 25.893 11.097 1.00 31.09 284 GLY A O 1
ATOM 2305 N N . GLU A 1 285 ? -15.569 25.149 9.307 1.00 34.88 285 GLU A N 1
ATOM 2306 C CA . GLU A 1 285 ? -16.156 26.418 8.892 1.00 34.88 285 GLU A CA 1
ATOM 2307 C C . GLU A 1 285 ? -16.721 27.177 10.101 1.00 34.88 285 GLU A C 1
ATOM 2309 O O . GLU A 1 285 ? -17.731 26.795 10.693 1.00 34.88 285 GLU A O 1
ATOM 2314 N N . LYS A 1 286 ? -16.063 28.274 10.486 1.00 32.59 286 LYS A N 1
ATOM 2315 C CA . LYS A 1 286 ? -16.711 29.306 11.291 1.00 32.59 286 LYS A CA 1
ATOM 2316 C C . LYS A 1 286 ? -17.476 30.194 10.324 1.00 32.59 286 LYS A C 1
ATOM 2318 O O . LYS A 1 286 ? -16.891 30.745 9.395 1.00 32.59 286 LYS A O 1
ATOM 2323 N N . GLY A 1 287 ? -18.787 30.254 10.542 1.00 29.42 287 GLY A N 1
ATOM 2324 C CA . GLY A 1 287 ? -19.766 30.883 9.670 1.00 29.42 287 GLY A CA 1
ATOM 2325 C C . GLY A 1 287 ? -19.357 32.259 9.155 1.00 29.42 287 GLY A C 1
ATOM 2326 O O . GLY A 1 287 ? -18.832 33.103 9.882 1.00 29.42 287 GLY A O 1
ATOM 2327 N N . VAL A 1 288 ? -19.655 32.471 7.877 1.00 30.59 288 VAL A N 1
ATOM 2328 C CA . VAL A 1 288 ? -19.630 33.775 7.223 1.00 30.59 288 VAL A CA 1
ATOM 2329 C C . VAL A 1 288 ? -20.657 34.665 7.923 1.00 30.59 288 VAL A C 1
ATOM 2331 O O . VAL A 1 288 ? -21.851 34.606 7.640 1.00 30.59 288 VAL A O 1
ATOM 2334 N N . SER A 1 289 ? -20.193 35.487 8.863 1.00 28.77 289 SER A N 1
ATOM 2335 C CA . SER A 1 289 ? -20.947 36.653 9.311 1.00 28.77 289 SER A CA 1
ATOM 2336 C C . SER A 1 289 ? -20.850 37.706 8.214 1.00 28.77 289 SER A C 1
ATOM 2338 O O . SER A 1 289 ? -19.792 38.291 7.977 1.00 28.77 289 SER A O 1
ATOM 2340 N N . GLN A 1 290 ? -21.957 37.898 7.502 1.00 34.75 290 GLN A N 1
ATOM 2341 C CA . GLN A 1 290 ? -22.161 39.048 6.637 1.00 34.75 290 GLN A CA 1
ATOM 2342 C C . GLN A 1 290 ? -22.219 40.306 7.508 1.00 34.75 290 GLN A C 1
ATOM 2344 O O . GLN A 1 290 ? -23.185 40.518 8.237 1.00 34.75 290 GLN A O 1
ATOM 2349 N N . THR A 1 291 ? -21.224 41.180 7.394 1.00 30.08 291 THR A N 1
ATOM 2350 C CA . THR A 1 291 ? -21.394 42.592 7.742 1.00 30.08 291 THR A CA 1
ATOM 2351 C C . THR A 1 291 ? -21.362 43.422 6.472 1.00 30.08 291 THR A C 1
ATOM 2353 O O . THR A 1 291 ? -20.347 43.580 5.797 1.00 30.08 291 THR A O 1
ATOM 2356 N N . ALA A 1 292 ? -22.548 43.922 6.141 1.00 31.66 292 ALA A N 1
ATOM 2357 C CA . ALA A 1 292 ? -22.800 44.873 5.083 1.00 31.66 292 ALA A CA 1
ATOM 2358 C C . ALA A 1 292 ? -22.034 46.184 5.317 1.00 31.66 292 ALA A C 1
ATOM 2360 O O . ALA A 1 292 ? -22.068 46.752 6.409 1.00 31.66 292 ALA A O 1
ATOM 2361 N N . LYS A 1 293 ? -21.431 46.717 4.251 1.00 28.94 293 LYS A N 1
ATOM 2362 C CA . LYS A 1 293 ? -21.230 48.159 4.074 1.00 28.94 293 LYS A CA 1
ATOM 2363 C C . LYS A 1 293 ? -21.608 48.532 2.643 1.00 28.94 293 LYS A C 1
ATOM 2365 O O . LYS A 1 293 ? -20.977 48.085 1.690 1.00 28.94 293 LYS A O 1
ATOM 2370 N N . GLN A 1 294 ? -22.675 49.316 2.524 1.00 26.72 294 GLN A N 1
ATOM 2371 C CA . GLN A 1 294 ? -23.057 50.047 1.315 1.00 26.72 294 GLN A CA 1
ATOM 2372 C C . GLN A 1 294 ? -22.243 51.362 1.184 1.00 26.72 294 GLN A C 1
ATOM 2374 O O . GLN A 1 294 ? -21.564 51.743 2.140 1.00 26.72 294 GLN A O 1
ATOM 2379 N N . PRO A 1 295 ? -22.252 52.012 -0.001 1.00 40.00 295 PRO A N 1
ATOM 2380 C CA . PRO A 1 295 ? -21.107 52.739 -0.559 1.00 40.00 295 PRO A CA 1
ATOM 2381 C C . PRO A 1 295 ? -21.251 54.275 -0.551 1.00 40.00 295 PRO A C 1
ATOM 2383 O O . PRO A 1 295 ? -22.358 54.789 -0.444 1.00 40.00 295 PRO A O 1
ATOM 2386 N N . ALA A 1 296 ? -20.139 54.990 -0.769 1.00 28.02 296 ALA A N 1
ATOM 2387 C CA . ALA A 1 296 ? -20.093 56.366 -1.296 1.00 28.02 296 ALA A CA 1
ATOM 2388 C C . ALA A 1 296 ? -18.702 56.605 -1.933 1.00 28.02 296 ALA A C 1
ATOM 2390 O O . ALA A 1 296 ? -17.686 56.329 -1.301 1.00 28.02 296 ALA A O 1
ATOM 2391 N N . GLU A 1 297 ? -18.630 56.739 -3.263 1.00 27.78 297 GLU A N 1
ATOM 2392 C CA . GLU A 1 297 ? -18.474 57.991 -4.050 1.00 27.78 297 GLU A CA 1
ATOM 2393 C C . GLU A 1 297 ? -17.001 58.354 -4.335 1.00 27.78 297 GLU A C 1
ATOM 2395 O O . GLU A 1 297 ? -16.210 58.638 -3.449 1.00 27.78 297 GLU A O 1
ATOM 2400 N N . GLN A 1 298 ? -16.548 58.038 -5.555 1.00 30.20 298 GLN A N 1
ATOM 2401 C CA . GLN A 1 298 ? -16.218 58.972 -6.651 1.00 30.20 298 GLN A CA 1
ATOM 2402 C C . GLN A 1 298 ? -15.000 59.883 -6.408 1.00 30.20 298 GLN A C 1
ATOM 2404 O O . GLN A 1 298 ? -15.092 60.888 -5.722 1.00 30.20 298 GLN A O 1
ATOM 2409 N N . HIS A 1 299 ? -13.901 59.609 -7.129 1.00 30.19 299 HIS A N 1
ATOM 2410 C CA . HIS A 1 299 ? -13.181 60.650 -7.873 1.00 30.19 299 HIS A CA 1
ATOM 2411 C C . HIS A 1 299 ? -12.354 60.071 -9.041 1.00 30.19 299 HIS A C 1
ATOM 2413 O O . HIS A 1 299 ? -11.453 59.253 -8.893 1.00 30.19 299 HIS A O 1
ATOM 2419 N N . THR A 1 300 ? -12.740 60.535 -10.225 1.00 32.09 300 THR A N 1
ATOM 2420 C CA . THR A 1 300 ? -12.067 60.635 -11.531 1.00 32.09 300 THR A CA 1
ATOM 2421 C C . THR A 1 300 ? -10.525 60.601 -11.563 1.00 32.09 300 THR A C 1
ATOM 2423 O O . THR A 1 300 ? -9.901 61.443 -10.924 1.00 32.09 300 THR A O 1
ATOM 2426 N N . ASN A 1 301 ? -9.913 59.806 -12.461 1.00 29.11 301 ASN A N 1
ATOM 2427 C CA . ASN A 1 301 ? -9.307 60.313 -13.715 1.00 29.11 301 ASN A CA 1
ATOM 2428 C C . ASN A 1 301 ? -8.549 59.248 -14.552 1.00 29.11 301 ASN A C 1
ATOM 2430 O O . ASN A 1 301 ? -7.648 58.578 -14.068 1.00 29.11 301 ASN A O 1
ATOM 2434 N N . ARG A 1 302 ? -8.861 59.268 -15.859 1.00 28.67 302 ARG A N 1
ATOM 2435 C CA . ARG A 1 302 ? -8.011 59.051 -17.056 1.00 28.67 302 ARG A CA 1
ATOM 2436 C C . ARG A 1 302 ? -7.343 57.688 -17.326 1.00 28.67 302 ARG A C 1
ATOM 2438 O O . ARG A 1 302 ? -6.302 57.337 -16.789 1.00 28.67 302 ARG A O 1
ATOM 2445 N N . LEU A 1 303 ? -7.893 57.035 -18.355 1.00 31.91 303 LEU A N 1
ATOM 2446 C CA . LEU A 1 303 ? -7.250 56.062 -19.249 1.00 31.91 303 LEU A CA 1
ATOM 2447 C C . LEU A 1 303 ? -6.065 56.671 -20.025 1.00 31.91 303 LEU A C 1
ATOM 2449 O O . LEU A 1 303 ? -6.114 57.852 -20.382 1.00 31.91 303 LEU A O 1
ATOM 2453 N N . PRO A 1 304 ? -5.132 55.820 -20.490 1.00 31.66 304 PRO A N 1
ATOM 2454 C CA . PRO A 1 304 ? -4.669 55.939 -21.863 1.00 31.66 304 PRO A CA 1
ATOM 2455 C C . PRO A 1 304 ? -4.881 54.658 -22.680 1.00 31.66 304 PRO A C 1
ATOM 2457 O O . PRO A 1 304 ? -4.711 53.522 -22.249 1.00 31.66 304 PRO A O 1
ATOM 2460 N N . THR A 1 305 ? -5.279 54.929 -23.912 1.00 31.94 305 THR A N 1
ATOM 2461 C CA . THR A 1 305 ? -5.621 54.077 -25.046 1.00 31.94 305 THR A CA 1
ATOM 2462 C C . THR A 1 305 ? -4.504 53.160 -25.557 1.00 31.94 305 THR A C 1
ATOM 2464 O O . THR A 1 305 ? -3.346 53.554 -25.668 1.00 31.94 305 THR A O 1
ATOM 2467 N N . ARG A 1 306 ? -4.936 51.970 -26.003 1.00 32.78 306 ARG A N 1
ATOM 2468 C CA . ARG A 1 306 ? -4.264 51.000 -26.890 1.00 32.78 306 ARG A CA 1
ATOM 2469 C C . ARG A 1 306 ? -3.427 51.630 -28.015 1.00 32.78 306 ARG A C 1
ATOM 2471 O O . ARG A 1 306 ? -3.913 52.514 -28.717 1.00 32.78 306 ARG A O 1
ATOM 2478 N N . ARG A 1 307 ? -2.319 50.965 -28.368 1.00 31.14 307 ARG A N 1
ATOM 2479 C CA . ARG A 1 307 ? -1.949 50.738 -29.778 1.00 31.14 307 ARG A CA 1
ATOM 2480 C C . ARG A 1 307 ? -1.498 49.296 -30.010 1.00 31.14 307 ARG A C 1
ATOM 2482 O O . ARG A 1 307 ? -0.489 48.846 -29.489 1.00 31.14 307 ARG A O 1
ATOM 2489 N N . ILE A 1 308 ? -2.297 48.616 -30.823 1.00 38.41 308 ILE A N 1
ATOM 2490 C CA . ILE A 1 308 ? -1.999 47.388 -31.560 1.00 38.41 308 ILE A CA 1
A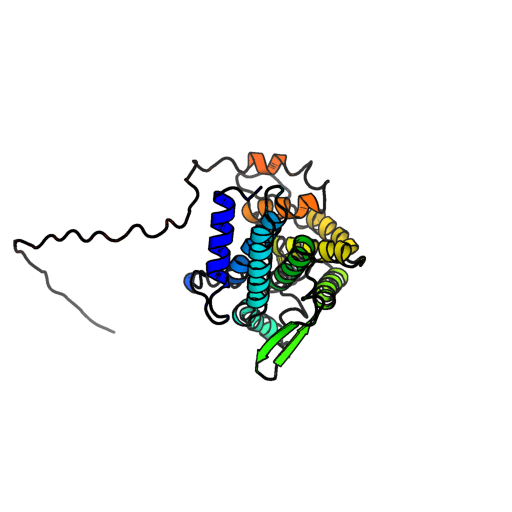TOM 2491 C C . ILE A 1 308 ? -1.247 47.798 -32.833 1.00 38.41 308 ILE A C 1
ATOM 2493 O O . ILE A 1 308 ? -1.646 48.788 -33.450 1.00 38.41 308 ILE A O 1
ATOM 2497 N N . ARG A 1 309 ? -0.241 47.029 -33.269 1.00 30.02 309 ARG A N 1
ATOM 2498 C CA . ARG A 1 309 ? 0.181 46.926 -34.681 1.00 30.02 309 ARG A CA 1
ATOM 2499 C C . ARG A 1 309 ? 0.789 45.540 -34.981 1.00 30.02 309 ARG A C 1
ATOM 2501 O O . ARG A 1 309 ? 1.155 44.855 -34.032 1.00 30.02 309 ARG A O 1
ATOM 2508 N N . PRO A 1 310 ? 0.770 45.099 -36.254 1.00 35.09 310 PRO A N 1
ATOM 2509 C CA . PRO A 1 310 ? 0.278 43.771 -36.615 1.00 35.09 310 PRO A CA 1
ATOM 2510 C C . PRO A 1 310 ? 1.342 42.828 -37.201 1.00 35.09 310 PRO A C 1
ATOM 2512 O O . PRO A 1 310 ? 2.486 43.211 -37.420 1.00 35.09 310 PRO A O 1
ATOM 2515 N N . LEU A 1 311 ? 0.871 41.607 -37.461 1.00 34.53 311 LEU A N 1
ATOM 2516 C CA . LEU A 1 311 ? 1.472 40.511 -38.220 1.00 34.53 311 LEU A CA 1
ATOM 2517 C C . LEU A 1 311 ? 2.195 40.945 -39.508 1.00 34.53 311 LEU A C 1
ATOM 2519 O O . LEU A 1 311 ? 1.584 41.591 -40.361 1.00 34.53 311 LEU A O 1
ATOM 2523 N N . CYS A 1 312 ? 3.436 40.473 -39.637 1.00 38.50 312 CYS A N 1
ATOM 2524 C CA . CYS A 1 312 ? 4.002 39.768 -40.790 1.00 38.50 312 CYS A CA 1
ATOM 2525 C C . CYS A 1 312 ? 4.871 38.633 -40.233 1.00 38.50 312 CYS A C 1
ATOM 2527 O O . CYS A 1 312 ? 5.520 38.875 -39.188 1.00 38.50 312 CYS A O 1
#

pLDDT: mean 81.93, std 22.03, range [26.72, 98.88]

Foldseek 3Di:
DADDPVLVVLLVVLLVQQVPPLPDRPPQDPDCVVVDLLRRLCVLLVSLVSLLVNLVDPRHDPVSVVSSLSSLVSSLVSLLECSNQVVQVVQCVVVVHPASDCQQAFALQSLLSSLLSLLSSCVSRVDQCQQDKDWRDPDPPRIDIDGSVRSLVSQLVQLVPDPLSAGHHGPQKGFLLSVLSNLNSNVSCCVNPVDPSNVSVVSNVVSFVVAFQQDDDDDQLAAGGQRMQRRVVRHGDNGHDLVSRVSNCVRCCVVPVPVCPVCVVVNVVNPPDDPDDPPDDPDPDDDPDDDDDDDDDDDDDDDDDDDDDDDD

Secondary structure (DSSP, 8-state):
----HHHHHHHHHHHHHHSS-TT--TTS---GGG--THHHHHHHHHHHHHHHHHHT-TT--HHHHHHHHHHHHHHHHHHTSHHHHGGGHHHHHHTT-SS--SSSSS-HHHHHHHHHHHHHHHHHH---TTTS-EEEEEETTEEEEE-HHHHHHHHHHHHHH-TTSS---TTSEEEHHHHHHHHHHHHHHHHHH---GGGGHHHHHHHIIIIIBPPSS--TT--SB-SEEETTTTEE-S---HHHHHHHHHHHHHH-TTSSTTTHHHHHHH------PPP---------------------------------

Radius of gyration: 24.1 Å; chains: 1; bounding box: 55×80×69 Å